Protein AF-A0A2G5D367-F1 (afdb_monomer_lite)

Secondary structure (DSSP, 8-state):
-BTTTB-S--S---GGGHHHHHHHHTSTTPPPPPTT--HHHHHHHHTSHHHHHHHT--HHHH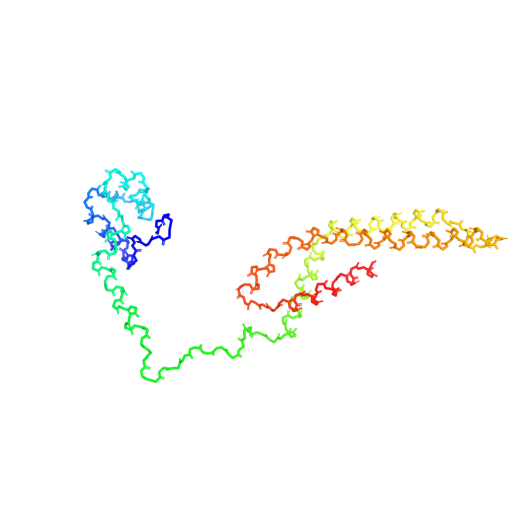HHHSHHHHHHHHHHHHHTSPPTTPPP---SSSSSS-HHHHHHHHHHHHHHHHHT-HHHHHHHHHHHHHHHHHHHHHTTTGGG---SHHHHHHHHHHHHHHHHHHHHHHHHHHHHHHHHHHHHHHHHHHTTSS-HHHHHHHHHHHHHHHHH-

pLDDT: mean 89.2, std 6.38, range [57.56, 96.56]

Structure (mmCIF, N/CA/C/O backbone):
data_AF-A0A2G5D367-F1
#
_entry.id   AF-A0A2G5D367-F1
#
loop_
_atom_site.group_PDB
_atom_site.id
_atom_site.type_symbol
_atom_site.label_atom_id
_atom_site.label_alt_id
_atom_site.label_comp_id
_atom_site.label_asym_id
_atom_site.label_entity_id
_atom_site.label_seq_id
_atom_site.pdbx_PDB_ins_code
_atom_site.Cartn_x
_atom_site.Cartn_y
_atom_site.Cartn_z
_atom_site.occupancy
_atom_site.B_iso_or_equiv
_atom_site.auth_seq_id
_atom_site.auth_comp_id
_atom_site.auth_asym_id
_atom_site.auth_atom_id
_atom_site.pdbx_PDB_model_num
ATOM 1 N N . MET A 1 1 ? -21.012 0.405 14.674 1.00 72.12 1 MET A N 1
ATOM 2 C CA . MET A 1 1 ? -20.656 1.843 14.600 1.00 72.12 1 MET A CA 1
ATOM 3 C C . MET A 1 1 ? -21.603 2.475 13.596 1.00 72.12 1 MET A C 1
ATOM 5 O O . MET A 1 1 ? -21.811 1.877 12.548 1.00 72.12 1 MET A O 1
ATOM 9 N N . LYS A 1 2 ? -22.239 3.598 13.932 1.00 83.38 2 LYS A N 1
ATOM 10 C CA . LYS A 1 2 ? -23.200 4.286 13.059 1.00 83.38 2 LYS A CA 1
ATOM 11 C C . LYS A 1 2 ? -22.463 5.107 11.994 1.00 83.38 2 LYS A C 1
ATOM 13 O O . LYS A 1 2 ? -21.298 5.477 12.183 1.00 83.38 2 LYS A O 1
ATOM 18 N N . ARG A 1 3 ? -23.143 5.425 10.882 1.00 78.06 3 ARG A N 1
ATOM 19 C CA . ARG A 1 3 ? -22.686 6.450 9.923 1.00 78.06 3 ARG A CA 1
ATOM 20 C C . ARG A 1 3 ? -22.297 7.731 10.676 1.00 78.06 3 ARG A C 1
ATOM 22 O O . ARG A 1 3 ? -22.988 8.135 11.603 1.00 78.06 3 ARG A O 1
ATOM 29 N N . GLY A 1 4 ? -21.171 8.334 10.301 1.00 84.50 4 GLY A N 1
ATOM 30 C CA . GLY A 1 4 ? -20.573 9.455 11.042 1.00 84.50 4 GLY A CA 1
ATOM 31 C C . GLY A 1 4 ? -19.574 9.039 12.128 1.00 84.50 4 GLY A C 1
ATOM 32 O O . GLY A 1 4 ? -19.054 9.888 12.840 1.00 84.50 4 GLY A O 1
ATOM 33 N N . GLY A 1 5 ? -19.281 7.742 12.253 1.00 91.12 5 GLY A N 1
ATOM 34 C CA . GLY A 1 5 ? -18.207 7.242 13.107 1.00 91.12 5 GLY A CA 1
ATOM 35 C C . GLY A 1 5 ? -18.553 7.150 14.595 1.00 91.12 5 GLY A C 1
ATOM 36 O O . GLY A 1 5 ? -17.667 7.040 15.437 1.00 91.12 5 GLY A O 1
ATOM 37 N N . GLN A 1 6 ? -19.841 7.180 14.934 1.00 92.94 6 GLN A N 1
ATOM 38 C CA . GLN A 1 6 ? -20.292 7.123 16.320 1.00 92.94 6 GLN A CA 1
ATOM 39 C C . GLN A 1 6 ? -20.431 5.676 16.811 1.00 92.94 6 GLN A C 1
ATOM 41 O O . GLN A 1 6 ? -20.966 4.802 16.119 1.00 92.94 6 GLN A O 1
ATOM 46 N N . ILE A 1 7 ? -19.953 5.413 18.025 1.00 94.44 7 ILE A N 1
ATOM 47 C CA . ILE A 1 7 ? -20.054 4.098 18.665 1.00 94.44 7 ILE A CA 1
ATOM 48 C C . ILE A 1 7 ? -21.473 3.920 19.212 1.00 94.44 7 ILE A C 1
ATOM 50 O O . ILE A 1 7 ? -21.995 4.799 19.889 1.00 94.44 7 ILE A O 1
ATOM 54 N N . ILE A 1 8 ? -22.074 2.771 18.907 1.00 94.75 8 ILE A N 1
ATOM 55 C CA . ILE A 1 8 ? -23.420 2.373 19.362 1.00 94.75 8 ILE A CA 1
ATOM 56 C C . ILE A 1 8 ? -23.380 1.185 20.328 1.00 94.75 8 ILE A C 1
ATOM 58 O O . ILE A 1 8 ? -24.351 0.899 21.012 1.00 94.75 8 ILE A O 1
ATOM 62 N N . TYR A 1 9 ? -22.254 0.473 20.356 1.00 95.12 9 TYR A N 1
ATOM 63 C CA . TYR A 1 9 ? -21.976 -0.623 21.266 1.00 95.12 9 TYR A CA 1
ATOM 64 C C . TYR A 1 9 ? -20.470 -0.883 21.257 1.00 95.12 9 TYR A C 1
ATOM 66 O O . TYR A 1 9 ? -19.852 -0.923 20.191 1.00 95.12 9 TYR A O 1
ATOM 74 N N . SER A 1 10 ? -19.889 -1.055 22.438 1.00 95.25 10 SER A N 1
ATOM 75 C CA . SER A 1 10 ? -18.515 -1.515 22.625 1.00 95.25 10 SER A CA 1
ATOM 76 C C . SER A 1 10 ? -18.484 -2.310 23.918 1.00 95.25 10 SER A C 1
ATOM 78 O O . SER A 1 10 ? -18.514 -1.744 25.006 1.00 95.25 10 SER A O 1
ATOM 80 N N . GLY A 1 11 ? -18.499 -3.628 23.808 1.00 93.81 11 GLY A N 1
ATOM 81 C CA . GLY A 1 11 ? -18.585 -4.522 24.950 1.00 93.81 11 GLY A CA 1
ATOM 82 C C . GLY A 1 11 ? -18.312 -5.965 24.540 1.00 93.81 11 GLY A C 1
ATOM 83 O O . GLY A 1 11 ? -18.137 -6.247 23.349 1.00 93.81 11 GLY A O 1
ATOM 84 N N . PRO A 1 12 ? -18.249 -6.885 25.512 1.00 94.50 12 PRO A N 1
ATOM 85 C CA . PRO A 1 12 ? -18.060 -8.297 25.228 1.00 94.50 12 PRO A CA 1
ATOM 86 C C . PRO A 1 12 ? -19.273 -8.854 24.484 1.00 94.50 12 PRO A C 1
ATOM 88 O O . PRO A 1 12 ? -20.405 -8.694 24.924 1.00 94.50 12 PRO A O 1
ATOM 91 N N . ILE A 1 13 ? -19.031 -9.581 23.395 1.00 93.81 13 ILE A N 1
ATOM 92 C CA . ILE A 1 13 ? -20.097 -10.211 22.601 1.00 93.81 13 ILE A CA 1
ATOM 93 C C . ILE A 1 13 ? -20.837 -11.282 23.430 1.00 93.81 13 ILE A C 1
ATOM 95 O O . ILE A 1 13 ? -22.056 -11.423 23.333 1.00 93.81 13 ILE A O 1
ATOM 99 N N . GLY A 1 14 ? -20.114 -11.988 24.306 1.00 93.31 14 GLY A N 1
ATOM 100 C CA . GLY A 1 14 ? -20.643 -13.087 25.115 1.00 93.31 14 GLY A CA 1
ATOM 101 C C . GLY A 1 14 ? -20.795 -14.390 24.322 1.00 93.31 14 GLY A C 1
ATOM 102 O O . GLY A 1 14 ? -20.713 -14.411 23.092 1.00 93.31 14 GLY A O 1
ATOM 103 N N . GLN A 1 15 ? -21.015 -15.500 25.030 1.00 93.25 15 GLN A N 1
ATOM 104 C CA . GLN A 1 15 ? -21.248 -16.795 24.389 1.00 93.25 15 GLN A CA 1
ATOM 105 C C . GLN A 1 15 ? -22.544 -16.733 23.569 1.00 93.25 15 GLN A C 1
ATOM 107 O O . GLN A 1 15 ? -23.555 -16.217 24.052 1.00 93.25 15 GLN A O 1
ATOM 112 N N . HIS A 1 16 ? -22.496 -17.200 22.318 1.00 90.50 16 HIS A N 1
ATOM 113 C CA . HIS A 1 16 ? -23.599 -17.096 21.350 1.00 90.50 16 HIS A CA 1
ATOM 114 C C . HIS A 1 16 ? -24.156 -15.667 21.176 1.00 90.50 16 HIS A C 1
ATOM 116 O O . HIS A 1 16 ? -25.341 -15.485 20.925 1.00 90.50 16 HIS A O 1
ATOM 122 N N . SER A 1 17 ? -23.313 -14.634 21.306 1.00 94.12 17 SER A N 1
ATOM 123 C CA . SER A 1 17 ? -23.715 -13.216 21.216 1.00 94.12 17 SER A CA 1
ATOM 124 C C . SER A 1 17 ? -24.724 -12.748 22.272 1.00 94.12 17 SER A C 1
ATOM 126 O O . SER A 1 17 ? -25.328 -11.688 22.119 1.00 94.12 17 SER A O 1
ATOM 128 N N . SER A 1 18 ? -24.896 -13.507 23.356 1.00 93.81 18 SER A N 1
ATOM 129 C CA . SER A 1 18 ? -25.895 -13.243 24.399 1.00 93.81 18 SER A CA 1
ATOM 130 C C . SER A 1 18 ? -25.816 -11.833 24.983 1.00 93.81 18 SER A C 1
ATOM 132 O O . SER A 1 18 ? -26.845 -11.185 25.125 1.00 93.81 18 SER A O 1
ATOM 134 N N . LYS A 1 19 ? -24.613 -11.320 25.264 1.00 94.81 19 LYS A N 1
ATOM 135 C CA . LYS A 1 19 ? -24.427 -9.990 25.869 1.00 94.81 19 LYS A CA 1
ATOM 136 C C . LYS A 1 19 ? -24.715 -8.847 24.906 1.00 94.81 19 LYS A C 1
ATOM 138 O O . LYS A 1 19 ? -25.234 -7.812 25.319 1.00 94.81 19 LYS A O 1
ATOM 143 N N . LEU A 1 20 ? -24.405 -9.036 23.626 1.00 95.06 20 LEU A N 1
ATOM 144 C CA . LEU A 1 20 ? -24.778 -8.088 22.581 1.00 95.06 20 LEU A CA 1
ATOM 145 C C . LEU A 1 20 ? -26.299 -8.072 22.380 1.00 95.06 20 LEU A C 1
ATOM 147 O O . LEU A 1 20 ? -26.896 -7.001 22.299 1.00 95.06 20 LEU A O 1
ATOM 151 N N . ILE A 1 21 ? -26.924 -9.251 22.336 1.00 95.56 21 ILE A N 1
ATOM 152 C CA . ILE A 1 21 ? -28.375 -9.392 22.173 1.00 95.56 21 ILE A CA 1
ATOM 153 C C . ILE A 1 21 ? -29.108 -8.768 23.365 1.00 95.56 21 ILE A C 1
ATOM 155 O O . ILE A 1 21 ? -29.999 -7.951 23.158 1.00 95.56 21 ILE A O 1
ATOM 159 N N . GLU A 1 22 ? -28.695 -9.094 24.592 1.00 95.06 22 GLU A N 1
ATOM 160 C CA . GLU A 1 22 ? -29.246 -8.554 25.842 1.00 95.06 22 GLU A CA 1
ATOM 161 C C . GLU A 1 22 ? -29.188 -7.019 25.865 1.00 95.06 22 GLU A C 1
ATOM 163 O O . GLU A 1 22 ? -30.179 -6.369 26.188 1.00 95.06 22 GLU A O 1
ATOM 168 N N . TYR A 1 23 ? -28.060 -6.432 25.448 1.00 95.38 23 TYR A N 1
ATOM 169 C CA . TYR A 1 23 ? -27.898 -4.979 25.393 1.00 95.38 23 TYR A CA 1
ATOM 170 C C . TYR A 1 23 ? -28.921 -4.307 24.472 1.00 95.38 23 TYR A C 1
ATOM 172 O O . TYR A 1 23 ? -29.599 -3.368 24.884 1.00 95.38 23 TYR A O 1
ATOM 180 N N . PHE A 1 24 ? -29.038 -4.779 23.228 1.00 95.06 24 PHE A N 1
ATOM 181 C CA . PHE A 1 24 ? -29.932 -4.157 22.254 1.00 95.06 24 PHE A CA 1
ATOM 182 C C . PHE A 1 24 ? -31.405 -4.469 22.527 1.00 95.06 24 PHE A C 1
ATOM 184 O O . PHE A 1 24 ? -32.241 -3.591 22.349 1.00 95.06 24 PHE A O 1
ATOM 191 N N . GLN A 1 25 ? -31.734 -5.671 23.010 1.00 94.81 25 GLN A N 1
ATOM 192 C CA . GLN A 1 25 ? -33.101 -6.009 23.428 1.00 94.81 25 GLN A CA 1
ATOM 193 C C . GLN A 1 25 ? -33.552 -5.248 24.680 1.00 94.81 25 GLN A C 1
ATOM 195 O O . GLN A 1 25 ? -34.751 -5.127 24.909 1.00 94.81 25 GLN A O 1
ATOM 200 N N . GLY A 1 26 ? -32.616 -4.727 25.479 1.00 91.88 26 GLY A N 1
ATOM 201 C CA . GLY A 1 26 ? -32.921 -3.827 26.591 1.00 91.88 26 GLY A CA 1
ATOM 202 C C . GLY A 1 26 ? -33.406 -2.440 26.151 1.00 91.88 26 GLY A C 1
ATOM 203 O O . GLY A 1 26 ? -33.925 -1.691 26.976 1.00 91.88 26 GLY A O 1
ATOM 204 N N . ILE A 1 27 ? -33.258 -2.088 24.870 1.00 93.12 27 ILE A N 1
ATOM 205 C CA . ILE A 1 27 ? -33.721 -0.815 24.314 1.00 93.12 27 ILE A CA 1
ATOM 206 C C . ILE A 1 27 ? -35.183 -0.962 23.896 1.00 93.12 27 ILE A C 1
ATOM 208 O O . ILE A 1 27 ? -35.544 -1.863 23.136 1.00 93.12 27 ILE A O 1
ATOM 212 N N . SER A 1 28 ? -36.0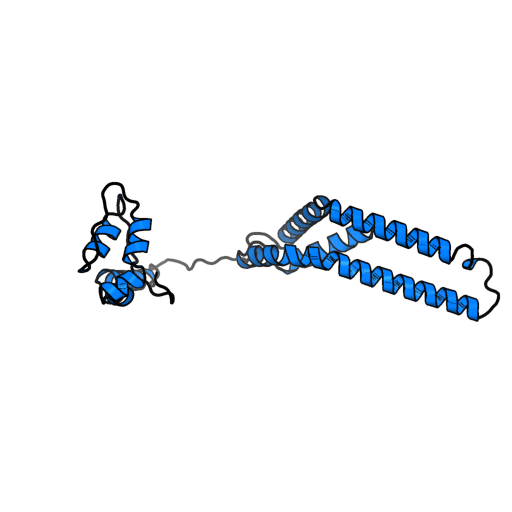28 -0.053 24.381 1.00 90.81 28 SER A N 1
ATOM 213 C CA . SER A 1 28 ? -37.461 -0.079 24.085 1.00 90.81 28 SER A CA 1
ATOM 214 C C . SER A 1 28 ? -37.724 -0.048 22.575 1.00 90.81 28 SER A C 1
ATOM 216 O O . SER A 1 28 ? -37.161 0.770 21.851 1.00 90.81 28 SER A O 1
ATOM 218 N N . GLY A 1 29 ? -38.585 -0.956 22.112 1.00 88.56 29 GLY A N 1
ATOM 219 C CA . GLY A 1 29 ? -39.004 -1.063 20.714 1.00 88.56 29 GLY A CA 1
ATOM 220 C C . GLY A 1 29 ? -38.078 -1.878 19.802 1.00 88.56 29 GLY A C 1
ATOM 221 O O . GLY A 1 29 ? -38.475 -2.197 18.683 1.00 88.56 29 GLY A O 1
ATOM 222 N N . VAL A 1 30 ? -36.897 -2.303 20.264 1.00 93.31 30 VAL A N 1
ATOM 223 C CA . VAL A 1 30 ? -36.042 -3.206 19.479 1.00 93.31 30 VAL A CA 1
ATOM 224 C C . VAL A 1 30 ? -36.677 -4.606 19.403 1.00 93.31 30 VAL A C 1
ATOM 226 O O . VAL A 1 30 ? -36.983 -5.203 20.441 1.00 93.31 30 VAL A O 1
ATOM 229 N N . PRO A 1 31 ? -36.868 -5.180 18.199 1.00 91.88 31 PRO A N 1
ATOM 230 C CA . PRO A 1 31 ? -37.462 -6.503 18.055 1.00 91.88 31 PRO A CA 1
ATOM 231 C C . PRO A 1 31 ? -36.515 -7.588 18.567 1.00 91.88 31 PRO A C 1
ATOM 233 O O . PRO A 1 31 ? -35.311 -7.555 18.306 1.00 91.88 31 PRO A O 1
ATOM 236 N N . LYS A 1 32 ? -37.064 -8.605 19.240 1.00 94.00 32 LYS A N 1
ATOM 237 C CA . LYS A 1 32 ? -36.277 -9.769 19.660 1.00 94.00 32 LYS A CA 1
ATOM 238 C C . LYS A 1 32 ? -35.694 -10.499 18.450 1.00 94.00 32 LYS A C 1
ATOM 240 O O . LYS A 1 32 ? -36.306 -10.562 17.383 1.00 94.00 32 LYS A O 1
ATOM 245 N N . ILE A 1 33 ? -34.505 -11.061 18.639 1.00 94.81 33 ILE A N 1
ATOM 246 C CA . ILE A 1 33 ? -33.868 -11.897 17.625 1.00 94.81 33 ILE A CA 1
ATOM 247 C C . ILE A 1 33 ? -34.674 -13.188 17.469 1.00 94.81 33 ILE A C 1
ATOM 249 O O . ILE A 1 33 ? -35.190 -13.721 18.452 1.00 94.81 33 ILE A O 1
ATOM 253 N N . ARG A 1 34 ? -34.810 -13.664 16.232 1.00 93.56 34 ARG A N 1
ATOM 254 C CA . ARG A 1 34 ? -35.485 -14.931 15.933 1.00 93.56 34 ARG A CA 1
ATOM 255 C C . ARG A 1 34 ? -34.559 -16.105 16.238 1.00 93.56 34 ARG A C 1
ATOM 257 O O . ARG A 1 34 ? -33.339 -15.982 16.109 1.00 93.56 34 ARG A O 1
ATOM 264 N N . ASP A 1 35 ? -35.146 -17.245 16.579 1.00 91.56 35 ASP A N 1
ATOM 265 C CA . ASP A 1 35 ? -34.385 -18.477 16.766 1.00 91.56 35 ASP A CA 1
ATOM 266 C C . ASP A 1 35 ? -33.632 -18.844 15.484 1.00 91.56 35 ASP A C 1
ATOM 268 O O . ASP A 1 35 ? -34.139 -18.682 14.371 1.00 91.56 35 ASP A O 1
ATOM 272 N N . ASN A 1 36 ? -32.398 -19.323 15.651 1.00 91.25 36 ASN A N 1
ATOM 273 C CA . ASN A 1 36 ? -31.492 -19.686 14.558 1.00 91.25 36 ASN A CA 1
ATOM 274 C C . ASN A 1 36 ? -31.165 -18.537 13.574 1.00 91.25 36 ASN A C 1
ATOM 276 O O . ASN A 1 36 ? -30.775 -18.782 12.432 1.00 91.25 36 ASN A O 1
ATOM 280 N N . TYR A 1 37 ? -31.315 -17.277 13.998 1.00 94.62 37 TYR A N 1
ATOM 281 C CA . TYR A 1 37 ? -30.940 -16.115 13.194 1.00 94.62 37 TYR A CA 1
ATOM 282 C C . TYR A 1 37 ? -29.530 -15.621 13.528 1.00 94.62 37 TYR A C 1
ATOM 284 O O . TYR A 1 37 ? -29.104 -15.657 14.681 1.00 94.62 37 TYR A O 1
ATOM 292 N N . ASN A 1 38 ? -28.801 -15.125 12.523 1.00 95.06 38 ASN A N 1
ATOM 293 C CA . ASN A 1 38 ? -27.442 -14.619 12.710 1.00 95.06 38 ASN A CA 1
ATOM 294 C C . ASN A 1 38 ? -27.455 -13.305 13.527 1.00 95.06 38 ASN A C 1
ATOM 296 O O . ASN A 1 38 ? -27.967 -12.295 13.030 1.00 95.06 38 ASN A O 1
ATOM 300 N N . PRO A 1 39 ? -26.849 -13.261 14.733 1.00 94.75 39 PRO A N 1
ATOM 301 C CA . PRO A 1 39 ? -26.844 -12.064 15.577 1.00 94.75 39 PRO A CA 1
ATOM 302 C C . PRO A 1 39 ? -26.160 -10.851 14.947 1.00 94.75 39 PRO A C 1
ATOM 304 O O . PRO A 1 39 ? -26.564 -9.720 15.211 1.00 94.75 39 PRO A O 1
ATOM 307 N N . ALA A 1 40 ? -25.150 -11.062 14.098 1.00 93.38 40 ALA A N 1
ATOM 308 C CA . ALA A 1 40 ? -24.475 -9.969 13.406 1.00 93.38 40 ALA A CA 1
ATOM 309 C C . ALA A 1 40 ? -25.405 -9.305 12.380 1.00 93.38 40 ALA A C 1
ATOM 311 O O . ALA A 1 40 ? -25.467 -8.080 12.312 1.00 93.38 40 ALA A O 1
ATOM 312 N N . THR A 1 41 ? -26.164 -10.109 11.630 1.00 94.88 41 THR A N 1
ATOM 313 C CA . THR A 1 41 ? -27.159 -9.610 10.674 1.00 94.88 41 THR A CA 1
ATOM 314 C C . THR A 1 41 ? -28.282 -8.876 11.398 1.00 94.88 41 THR A C 1
ATOM 316 O O . THR A 1 41 ? -28.576 -7.734 11.060 1.00 94.88 41 THR A O 1
ATOM 319 N N . TRP A 1 42 ? -28.838 -9.482 12.452 1.00 95.31 42 TRP A N 1
ATOM 320 C CA . TRP A 1 42 ? -29.888 -8.854 13.258 1.00 95.31 42 TRP A CA 1
ATOM 321 C C . TRP A 1 42 ? -29.437 -7.513 13.842 1.00 95.31 42 TRP A C 1
ATOM 323 O O . TRP A 1 42 ? -30.166 -6.534 13.735 1.00 95.31 42 TRP A O 1
ATOM 333 N N . MET A 1 43 ? -28.213 -7.429 14.380 1.00 94.62 43 MET A N 1
ATOM 334 C CA . MET A 1 43 ? -27.670 -6.176 14.916 1.00 94.62 43 MET A CA 1
ATOM 335 C C . MET A 1 43 ? -27.592 -5.070 13.855 1.00 94.62 43 MET A C 1
ATOM 337 O O . MET A 1 43 ? -27.917 -3.921 14.147 1.00 94.62 43 MET A O 1
ATOM 341 N N . LEU A 1 44 ? -27.200 -5.394 12.619 1.00 93.12 44 LEU A N 1
ATOM 342 C CA . LEU A 1 44 ? -27.153 -4.416 11.527 1.00 93.12 44 LEU A CA 1
ATOM 343 C C . LEU A 1 44 ? -28.549 -3.954 11.091 1.00 93.12 44 LEU A C 1
ATOM 345 O O . LEU A 1 44 ? -28.717 -2.786 10.751 1.00 93.12 44 LEU A O 1
ATOM 349 N N . GLU A 1 45 ? -29.545 -4.839 11.129 1.00 93.56 45 GLU A N 1
ATOM 350 C CA . GLU A 1 45 ? -30.932 -4.514 10.781 1.00 93.56 45 GLU A CA 1
ATOM 351 C C . GLU A 1 45 ? -31.572 -3.584 11.812 1.00 93.56 45 GLU A C 1
ATOM 353 O O . GLU A 1 45 ? -32.120 -2.546 11.447 1.00 93.56 45 GLU A O 1
ATOM 358 N N . ILE 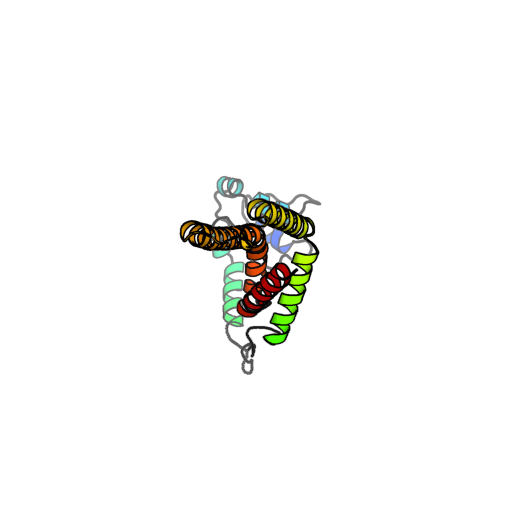A 1 46 ? -31.453 -3.904 13.104 1.00 93.38 46 ILE A N 1
ATOM 359 C CA . ILE A 1 46 ? -32.069 -3.097 14.169 1.00 93.38 46 ILE A CA 1
ATOM 360 C C . ILE A 1 46 ? -31.374 -1.745 14.374 1.00 93.38 46 ILE A C 1
ATOM 362 O O . ILE A 1 46 ? -31.970 -0.830 14.934 1.00 93.38 46 ILE A O 1
ATOM 366 N N . THR A 1 47 ? -30.115 -1.614 13.941 1.00 93.25 47 THR A N 1
ATOM 367 C CA . THR A 1 47 ? -29.341 -0.363 14.027 1.00 93.25 47 THR A CA 1
ATOM 368 C C . THR A 1 47 ? -29.324 0.417 12.711 1.00 93.25 47 THR A C 1
ATOM 370 O O . THR A 1 47 ? -28.583 1.395 12.574 1.00 93.25 47 THR A O 1
ATOM 373 N N . ALA A 1 48 ? -30.134 0.006 11.731 1.00 92.38 48 ALA A N 1
ATOM 374 C CA . ALA A 1 48 ? -30.288 0.731 10.481 1.00 92.38 48 ALA A CA 1
ATOM 375 C C . ALA A 1 48 ? -30.933 2.113 10.724 1.00 92.38 48 ALA A C 1
ATOM 377 O O . ALA A 1 48 ? -31.823 2.226 11.570 1.00 92.38 48 ALA A O 1
ATOM 378 N N . PRO A 1 49 ? -30.565 3.155 9.948 1.00 91.06 49 PRO A N 1
ATOM 379 C CA . PRO A 1 49 ? -31.125 4.500 10.119 1.00 91.06 49 PRO A CA 1
ATOM 380 C C . PRO A 1 49 ? -32.658 4.541 10.083 1.00 91.06 49 PRO A C 1
ATOM 382 O O . PRO A 1 49 ? -33.270 5.240 10.875 1.00 91.06 49 PRO A O 1
ATOM 385 N N . SER A 1 50 ? -33.283 3.730 9.224 1.00 91.62 50 SER A N 1
ATOM 386 C CA . SER A 1 50 ? -34.743 3.640 9.128 1.00 91.62 50 SER A CA 1
ATOM 387 C C . SER A 1 50 ? -35.401 3.118 10.405 1.00 91.62 50 SER A C 1
ATOM 389 O O . SER A 1 50 ? -36.494 3.553 10.746 1.00 91.62 50 SER A O 1
ATOM 391 N N . VAL A 1 51 ? -34.756 2.178 11.100 1.00 91.38 51 VAL A N 1
ATOM 392 C CA . VAL A 1 51 ? -35.262 1.632 12.367 1.00 91.38 51 VAL A CA 1
ATOM 393 C C . VAL A 1 51 ? -35.038 2.635 13.490 1.00 91.38 51 VAL A C 1
ATOM 395 O O . VAL A 1 51 ? -35.907 2.829 14.329 1.00 91.38 51 VAL A O 1
ATOM 398 N N . GLU A 1 52 ? -33.901 3.322 13.478 1.00 91.50 52 GLU A N 1
ATOM 399 C CA . GLU A 1 52 ? -33.587 4.378 14.435 1.00 91.50 52 GLU A CA 1
ATOM 400 C C . GLU A 1 52 ? -34.613 5.530 14.379 1.00 91.50 52 GLU A C 1
ATOM 402 O O . GLU A 1 52 ? -35.112 5.954 15.423 1.00 91.50 52 GLU A O 1
ATOM 407 N N . ASP A 1 53 ? -35.009 5.943 13.169 1.00 91.19 53 ASP A N 1
ATOM 408 C CA . ASP A 1 53 ? -36.063 6.940 12.940 1.00 91.19 53 ASP A CA 1
ATOM 409 C C . ASP A 1 53 ? -37.449 6.432 13.376 1.00 91.19 53 ASP A C 1
ATOM 411 O O . ASP A 1 53 ? -38.201 7.164 14.013 1.00 91.19 53 ASP A O 1
ATOM 415 N N . GLN A 1 54 ? -37.786 5.169 13.082 1.00 92.31 54 GLN A N 1
ATOM 416 C CA . GLN A 1 54 ? -39.056 4.554 13.501 1.00 92.31 54 GLN A CA 1
ATOM 417 C C . GLN A 1 54 ? -39.184 4.432 15.022 1.00 92.31 54 GLN A C 1
ATOM 419 O O . GLN A 1 54 ? -40.273 4.596 15.568 1.00 92.31 54 GLN A O 1
ATOM 424 N N . LEU A 1 55 ? -38.080 4.122 15.701 1.00 91.12 55 LEU A N 1
ATOM 425 C CA . LEU A 1 55 ? -38.034 3.981 17.153 1.00 91.12 55 LEU A CA 1
ATOM 426 C C . LEU A 1 55 ? -37.871 5.326 17.870 1.00 91.12 55 LEU A C 1
ATOM 428 O O . LEU A 1 55 ? -37.999 5.366 19.092 1.00 91.12 55 LEU A O 1
ATOM 432 N N . CYS A 1 56 ? -37.590 6.416 17.145 1.00 91.44 56 CYS A N 1
ATOM 433 C CA . CYS A 1 56 ? -37.241 7.723 17.711 1.00 91.44 56 CYS A CA 1
ATOM 434 C C . CYS A 1 56 ? -36.108 7.640 18.757 1.00 91.44 56 CYS A C 1
ATOM 436 O O . CYS A 1 56 ? -36.070 8.407 19.720 1.00 91.44 56 CYS A O 1
ATOM 438 N N . VAL A 1 57 ? -35.180 6.695 18.585 1.00 90.69 57 VAL A N 1
ATOM 439 C CA . VAL A 1 57 ? -34.038 6.470 19.486 1.00 90.69 57 VAL A CA 1
ATOM 440 C C . VAL A 1 57 ? -32.776 6.957 18.795 1.00 90.69 57 VAL A C 1
ATOM 442 O O . VAL A 1 57 ? -32.666 6.863 17.588 1.00 90.69 57 VAL A O 1
ATOM 445 N N . ASN A 1 58 ? -31.783 7.449 19.538 1.00 92.31 58 ASN A N 1
ATOM 446 C CA . ASN A 1 58 ? -30.433 7.619 19.003 1.00 92.31 58 ASN A CA 1
ATOM 447 C C . ASN A 1 58 ? -29.501 6.607 19.670 1.00 92.31 58 ASN A C 1
ATOM 449 O O . ASN A 1 58 ? -29.111 6.792 20.825 1.00 92.31 58 ASN A O 1
ATOM 453 N N . PHE A 1 59 ? -29.117 5.548 18.954 1.00 93.50 59 PHE A N 1
ATOM 454 C CA . PHE A 1 59 ? -28.327 4.456 19.539 1.00 93.50 59 PHE A CA 1
ATOM 455 C C . PHE A 1 59 ? -26.949 4.921 20.028 1.00 93.50 59 PHE A C 1
ATOM 457 O O . PHE A 1 59 ? -26.425 4.403 21.013 1.00 93.50 59 PHE A O 1
ATOM 464 N N . ALA A 1 60 ? -26.359 5.927 19.379 1.00 94.25 60 ALA A N 1
ATOM 465 C CA . ALA A 1 60 ? -25.077 6.485 19.802 1.00 94.25 60 ALA A CA 1
ATOM 466 C C . ALA A 1 60 ? -25.196 7.344 21.068 1.00 94.25 60 ALA A C 1
ATOM 468 O O . ALA A 1 60 ? -24.252 7.421 21.856 1.00 94.25 60 ALA A O 1
ATOM 469 N N . GLN A 1 61 ? -26.326 8.028 21.262 1.00 94.19 61 GLN A N 1
ATOM 470 C CA . GLN A 1 61 ? -26.623 8.724 22.515 1.00 94.19 61 GLN A CA 1
ATOM 471 C C . GLN A 1 61 ? -26.913 7.709 23.624 1.00 94.19 61 GLN A C 1
ATOM 473 O O . GLN A 1 61 ? -26.273 7.764 24.667 1.00 94.19 61 GLN A O 1
ATOM 478 N N . HIS A 1 62 ? -27.748 6.706 23.342 1.00 94.38 62 HIS A N 1
ATOM 479 C CA . HIS A 1 62 ? -28.051 5.624 24.276 1.00 94.38 62 HIS A CA 1
ATOM 480 C C . HIS A 1 62 ? -26.781 4.911 24.767 1.00 94.38 62 HIS A C 1
ATOM 482 O O . HIS A 1 62 ? -26.614 4.678 25.961 1.00 94.38 62 HIS A O 1
ATOM 488 N N . TYR A 1 63 ? -25.833 4.618 23.871 1.00 95.38 63 TYR A N 1
ATOM 489 C CA . TYR A 1 63 ? -24.536 4.074 24.271 1.00 95.38 63 TYR A CA 1
ATOM 490 C C . TYR A 1 63 ? -23.751 5.038 25.163 1.00 95.38 63 TYR A C 1
ATOM 492 O O . TYR A 1 63 ? -23.250 4.610 26.200 1.00 95.38 63 TYR A O 1
ATOM 500 N N . ARG A 1 64 ? -23.672 6.328 24.814 1.00 95.12 64 ARG A N 1
ATOM 501 C CA . ARG A 1 64 ? -22.960 7.336 25.619 1.00 95.12 64 ARG A CA 1
ATOM 502 C C . ARG A 1 64 ? -23.531 7.506 27.027 1.00 95.12 64 ARG A C 1
ATOM 504 O O . ARG A 1 64 ? -22.749 7.758 27.939 1.00 95.12 64 ARG A O 1
ATOM 511 N N . ASP A 1 65 ? -24.835 7.329 27.190 1.00 95.25 65 ASP A N 1
ATOM 512 C CA . ASP A 1 65 ? -25.516 7.444 28.484 1.00 95.25 65 ASP A CA 1
ATOM 513 C C . ASP A 1 65 ? -25.551 6.109 29.250 1.00 95.25 65 ASP A C 1
ATOM 515 O O . ASP A 1 65 ? -25.931 6.058 30.417 1.00 95.25 65 ASP A O 1
ATOM 519 N N . SER A 1 66 ? -25.131 5.011 28.614 1.00 95.25 66 SER A N 1
ATOM 520 C CA . SER A 1 66 ? -25.145 3.685 29.228 1.00 95.25 66 SER A CA 1
ATOM 521 C C . SER A 1 66 ? -24.000 3.472 30.222 1.00 95.25 66 SER A C 1
ATOM 523 O O . SER A 1 66 ? -22.867 3.922 30.023 1.00 95.25 66 SER A O 1
ATOM 525 N N . LEU A 1 67 ? -24.265 2.642 31.236 1.00 95.00 67 LEU A N 1
ATOM 526 C CA . LEU A 1 67 ? -23.257 2.167 32.190 1.00 95.00 67 LEU A CA 1
ATOM 527 C C . LEU A 1 67 ? -22.068 1.481 31.488 1.00 95.00 67 LEU A C 1
ATOM 529 O O . LEU A 1 67 ? -20.935 1.550 31.960 1.00 95.00 67 LEU A O 1
ATOM 533 N N . LEU A 1 68 ? -22.305 0.845 30.334 1.00 94.94 68 LEU A N 1
ATOM 534 C CA . LEU A 1 68 ? -21.262 0.209 29.529 1.00 94.94 68 LEU A CA 1
ATOM 535 C C . LEU A 1 68 ? -20.202 1.222 29.069 1.00 94.94 68 LEU A C 1
ATOM 537 O O . LEU A 1 68 ? -19.006 0.954 29.174 1.00 94.94 68 LEU A O 1
ATOM 541 N N . HIS A 1 69 ? -20.621 2.402 28.607 1.00 96.19 69 HIS A N 1
ATOM 542 C CA . HIS A 1 69 ? -19.695 3.462 28.202 1.00 96.19 69 HIS A CA 1
ATOM 543 C C . HIS A 1 69 ? -18.951 4.069 29.390 1.00 96.19 69 HIS A C 1
ATOM 545 O O . HIS A 1 69 ? -17.751 4.331 29.290 1.00 96.19 69 HIS A O 1
ATOM 551 N N . GLU A 1 70 ? -19.627 4.251 30.526 1.00 96.56 70 GLU A N 1
ATOM 552 C CA . GLU A 1 70 ? -18.984 4.718 31.758 1.00 96.56 70 GLU A CA 1
ATOM 553 C C . GLU A 1 70 ? -17.900 3.736 32.233 1.00 96.56 70 GLU A C 1
ATOM 555 O O . GLU A 1 70 ? -16.768 4.140 32.513 1.00 96.56 70 GLU A O 1
ATOM 560 N N . ASN A 1 71 ? -18.211 2.438 32.252 1.00 96.06 71 ASN A N 1
ATOM 561 C CA . ASN A 1 71 ? -17.268 1.384 32.618 1.00 96.06 71 ASN A CA 1
ATOM 562 C C . ASN A 1 71 ? -16.088 1.316 31.645 1.00 96.06 71 ASN A C 1
ATOM 564 O O . ASN A 1 71 ? -14.944 1.237 32.087 1.00 96.06 71 ASN A O 1
ATOM 568 N N . ASN A 1 72 ? -16.334 1.434 30.337 1.00 95.88 72 ASN A N 1
ATOM 569 C CA . ASN A 1 72 ? -15.267 1.494 29.337 1.00 95.88 72 ASN A CA 1
ATOM 570 C C . ASN A 1 72 ? -14.356 2.708 29.550 1.00 95.88 72 ASN A C 1
ATOM 572 O O . ASN A 1 72 ? -13.137 2.574 29.485 1.00 95.88 72 ASN A O 1
ATOM 576 N N . LYS A 1 73 ? -14.912 3.887 29.862 1.00 95.94 73 LYS A N 1
ATOM 577 C CA . LYS A 1 73 ? -14.113 5.076 30.201 1.00 95.94 73 LYS A CA 1
ATOM 578 C C . LYS A 1 73 ? -13.267 4.865 31.456 1.00 95.94 73 LYS A C 1
ATOM 580 O O . LYS A 1 73 ? -12.097 5.249 31.462 1.00 95.94 73 LYS A O 1
ATOM 585 N N . LYS A 1 74 ? -13.832 4.257 32.506 1.00 96.00 74 LYS A N 1
ATOM 586 C CA . LYS A 1 74 ? -13.094 3.914 33.734 1.00 96.00 74 LYS A CA 1
ATOM 587 C C . LYS A 1 74 ? -11.962 2.931 33.438 1.00 96.00 74 LYS A C 1
ATOM 589 O O . LYS A 1 74 ? -10.839 3.175 33.870 1.00 96.00 74 LYS A O 1
ATOM 594 N N . LEU A 1 75 ? -12.231 1.890 32.651 1.00 94.50 75 LEU A N 1
ATOM 595 C CA . LEU A 1 75 ? -11.243 0.891 32.250 1.00 94.50 75 LEU A CA 1
ATOM 596 C C . LEU A 1 75 ? -10.113 1.514 31.423 1.00 94.50 75 LEU A C 1
ATOM 598 O O . LEU A 1 75 ? -8.947 1.290 31.721 1.00 94.50 75 LEU A O 1
ATOM 602 N N . VAL A 1 76 ? -10.436 2.354 30.436 1.00 94.81 76 VAL A N 1
ATOM 603 C CA . VAL A 1 76 ? -9.425 3.083 29.652 1.00 94.81 76 VAL A CA 1
ATOM 604 C C . VAL A 1 76 ? -8.573 3.971 30.557 1.00 94.81 76 VAL A C 1
ATOM 606 O O . VAL A 1 76 ? -7.354 3.966 30.428 1.00 94.81 76 VAL A O 1
ATOM 609 N N . LYS A 1 77 ? -9.178 4.687 31.515 1.00 94.88 77 LYS A N 1
ATOM 610 C CA . LYS A 1 77 ? -8.431 5.511 32.478 1.00 94.88 77 LYS A CA 1
ATOM 611 C C . LYS A 1 77 ? -7.499 4.666 33.353 1.00 94.88 77 LYS A C 1
ATOM 613 O O . LYS A 1 77 ? -6.363 5.067 33.576 1.00 94.88 77 LYS A O 1
ATOM 618 N N . GLN A 1 78 ? -7.951 3.501 33.813 1.00 93.00 78 GLN A N 1
ATOM 619 C CA . GLN A 1 78 ? -7.122 2.570 34.584 1.00 93.00 78 GLN A CA 1
ATOM 620 C C . GLN A 1 78 ? -5.951 2.033 33.754 1.00 93.00 78 GLN A C 1
ATOM 622 O O . GLN A 1 78 ? -4.815 2.090 34.208 1.00 93.00 78 GLN A O 1
ATOM 627 N N . LEU A 1 79 ? -6.212 1.576 32.526 1.00 90.88 79 LEU A N 1
ATOM 628 C CA . LEU A 1 79 ? -5.194 1.015 31.630 1.00 90.88 79 LEU A CA 1
ATOM 629 C C . LEU A 1 79 ? -4.246 2.071 31.046 1.00 90.88 79 LEU A C 1
ATOM 631 O O . LEU A 1 79 ? -3.154 1.731 30.606 1.00 90.88 79 LEU A O 1
ATOM 635 N N . SER A 1 80 ? -4.647 3.345 31.036 1.00 89.44 80 SER A N 1
ATOM 636 C CA . SER A 1 80 ? -3.778 4.450 30.619 1.00 89.44 80 SER A CA 1
ATOM 637 C C . SER A 1 80 ? -2.669 4.762 31.626 1.00 89.44 80 SER A C 1
ATOM 639 O O . SER A 1 80 ? -1.715 5.453 31.276 1.00 89.44 80 SER A O 1
ATOM 641 N N . ILE A 1 81 ? -2.785 4.267 32.864 1.00 88.75 81 ILE A N 1
ATOM 642 C CA . ILE A 1 81 ? -1.755 4.408 33.890 1.00 88.75 81 ILE A CA 1
ATOM 643 C C . ILE A 1 81 ? -0.848 3.171 33.806 1.00 88.75 81 ILE A C 1
ATOM 645 O O . ILE A 1 81 ? -1.312 2.065 34.096 1.00 88.75 81 ILE A O 1
ATOM 649 N N . PRO A 1 82 ? 0.427 3.323 33.409 1.00 85.31 82 PRO A N 1
ATOM 650 C CA . PRO A 1 82 ? 1.356 2.203 33.331 1.00 85.31 82 PRO A CA 1
ATOM 651 C C . PRO A 1 82 ? 1.593 1.592 34.718 1.00 85.31 82 PRO A C 1
ATOM 653 O O . PRO A 1 82 ? 1.611 2.295 35.732 1.00 85.31 82 PRO A O 1
ATOM 656 N N . ALA A 1 83 ? 1.789 0.274 34.771 1.00 86.75 83 ALA A N 1
ATOM 657 C CA . ALA A 1 83 ? 2.105 -0.404 36.021 1.00 86.75 83 ALA A CA 1
ATOM 658 C C . ALA A 1 83 ? 3.450 0.112 36.576 1.00 86.75 83 ALA A C 1
ATOM 660 O O . ALA A 1 83 ? 4.381 0.351 35.800 1.00 86.75 83 ALA A O 1
ATOM 661 N N . PRO A 1 84 ? 3.608 0.258 37.904 1.00 82.19 84 PRO A N 1
ATOM 662 C CA . PRO A 1 84 ? 4.896 0.629 38.472 1.00 82.19 84 PRO A CA 1
ATOM 663 C C . PRO A 1 84 ? 5.907 -0.459 38.099 1.00 82.19 84 PRO A C 1
ATOM 665 O O . PRO A 1 84 ? 5.705 -1.610 38.474 1.00 82.19 84 PRO A O 1
ATOM 668 N N . SER A 1 85 ? 6.954 -0.093 37.346 1.00 84.62 85 SER A N 1
ATOM 669 C CA . SER A 1 85 ? 7.974 -0.945 36.685 1.00 84.62 85 SER A CA 1
ATOM 670 C C . SER A 1 85 ? 7.731 -1.375 35.228 1.00 84.62 85 SER A C 1
ATOM 672 O O . SER A 1 85 ? 8.643 -1.944 34.623 1.00 84.62 85 SER A O 1
ATOM 674 N N . SER A 1 86 ? 6.588 -1.060 34.608 1.00 86.19 86 SER A N 1
ATOM 675 C CA . SER A 1 86 ? 6.437 -1.284 33.164 1.00 86.19 86 SER A CA 1
ATOM 676 C C . SER A 1 86 ? 7.260 -0.272 32.367 1.00 86.19 86 SER A C 1
ATOM 678 O O . SER A 1 86 ? 7.304 0.908 32.713 1.00 86.19 86 SER A O 1
ATOM 680 N N . ARG A 1 87 ? 7.896 -0.730 31.287 1.00 81.25 87 ARG A N 1
ATOM 681 C CA . ARG A 1 87 ? 8.565 0.129 30.306 1.00 81.25 87 ARG A CA 1
ATOM 682 C C . ARG A 1 87 ? 7.675 0.272 29.085 1.00 81.25 87 ARG A C 1
ATOM 684 O O . ARG A 1 87 ? 7.030 -0.699 28.687 1.00 81.25 87 ARG A O 1
ATOM 691 N N . ASP A 1 88 ? 7.692 1.451 28.482 1.00 83.38 88 ASP A N 1
ATOM 692 C CA . ASP A 1 88 ? 7.006 1.671 27.217 1.00 83.38 88 ASP A CA 1
ATOM 693 C C . ASP A 1 88 ? 7.541 0.716 26.147 1.00 83.38 88 ASP A C 1
ATOM 695 O O . ASP A 1 88 ? 8.734 0.391 26.100 1.00 83.38 88 ASP A O 1
ATOM 699 N N . LEU A 1 89 ? 6.641 0.257 25.278 1.00 85.25 89 LEU A N 1
ATOM 700 C CA . LEU A 1 89 ? 6.999 -0.589 24.150 1.00 85.25 89 LEU A CA 1
ATOM 701 C C . LEU A 1 89 ? 7.872 0.222 23.182 1.00 85.25 89 LEU A C 1
ATOM 703 O O . LEU A 1 89 ? 7.374 1.053 22.426 1.00 85.25 89 LEU A O 1
ATOM 707 N N . HIS A 1 90 ? 9.181 -0.018 23.216 1.00 84.94 90 HIS A N 1
ATOM 708 C CA . HIS A 1 90 ? 10.149 0.677 22.378 1.00 84.94 90 HIS A CA 1
ATOM 709 C C . HIS A 1 90 ? 10.662 -0.242 21.269 1.00 84.94 90 HIS A C 1
ATOM 711 O O . HIS A 1 90 ? 11.350 -1.232 21.526 1.00 84.94 90 HIS A O 1
ATOM 717 N N . PHE A 1 91 ? 10.378 0.124 20.022 1.00 86.06 91 PHE A N 1
ATOM 718 C CA . PHE A 1 91 ? 10.963 -0.528 18.857 1.00 86.06 91 PHE A CA 1
ATOM 719 C C . PHE A 1 91 ? 12.251 0.209 18.465 1.00 86.06 91 PHE A C 1
ATOM 721 O O . PHE A 1 91 ? 12.184 1.391 18.128 1.00 86.06 91 PHE A O 1
ATOM 728 N N . PRO A 1 92 ? 13.427 -0.448 18.493 1.00 86.19 92 PRO A N 1
ATOM 729 C CA . PRO A 1 92 ? 14.704 0.210 18.204 1.00 86.19 92 PRO A CA 1
ATOM 730 C C . PRO A 1 92 ? 14.819 0.673 16.748 1.00 86.19 92 PRO A C 1
ATOM 732 O O . PRO A 1 92 ? 15.583 1.584 16.440 1.00 86.19 92 PRO A O 1
ATOM 735 N N . THR A 1 93 ? 14.066 0.050 15.845 1.00 88.12 93 THR A N 1
ATOM 736 C CA . THR A 1 93 ? 14.073 0.354 14.420 1.00 88.12 93 THR A CA 1
ATOM 737 C C . THR A 1 93 ? 12.650 0.498 13.906 1.00 88.12 93 THR A C 1
ATOM 739 O O . THR A 1 93 ? 11.735 -0.210 14.320 1.00 88.12 93 THR A O 1
ATOM 742 N N . ARG A 1 94 ? 12.466 1.406 12.942 1.00 86.50 94 ARG A N 1
ATOM 743 C CA . ARG A 1 94 ? 11.186 1.580 12.239 1.00 86.50 94 ARG A CA 1
ATOM 744 C C . ARG A 1 94 ? 10.794 0.349 11.415 1.00 86.50 94 ARG A C 1
ATOM 746 O O . ARG A 1 94 ? 9.611 0.119 11.199 1.00 86.50 94 ARG A O 1
ATOM 753 N N . PHE A 1 95 ? 11.785 -0.394 10.921 1.00 90.44 95 PHE A N 1
ATOM 754 C CA . PHE A 1 95 ? 11.594 -1.567 10.072 1.00 90.44 95 PHE A CA 1
ATOM 755 C C . PHE A 1 95 ? 12.151 -2.824 10.751 1.00 90.44 95 PHE A C 1
ATOM 757 O O . PHE A 1 95 ? 13.160 -2.716 11.455 1.00 90.44 95 PHE A O 1
ATOM 764 N N . PRO A 1 96 ? 11.570 -4.012 10.496 1.00 87.44 96 PRO A N 1
ATOM 765 C CA . PRO A 1 96 ? 12.052 -5.266 11.083 1.00 87.44 96 PRO A CA 1
ATOM 766 C C . PRO A 1 96 ? 13.429 -5.715 10.572 1.00 87.44 96 PRO A C 1
ATOM 768 O O . PRO A 1 96 ? 14.101 -6.494 11.235 1.00 87.44 96 PRO A O 1
ATOM 771 N N . GLN A 1 97 ? 13.821 -5.274 9.372 1.00 91.88 97 GLN A N 1
ATOM 772 C CA . GLN A 1 97 ? 15.021 -5.728 8.665 1.00 91.88 97 GLN A CA 1
ATOM 773 C C . GLN A 1 97 ? 15.911 -4.559 8.242 1.00 91.88 97 GLN A C 1
ATOM 775 O O . GLN A 1 97 ? 15.451 -3.426 8.079 1.00 91.88 97 GLN A O 1
ATOM 780 N N . ASN A 1 98 ? 17.183 -4.861 7.996 1.00 92.88 98 ASN A N 1
ATOM 781 C CA . ASN A 1 98 ? 18.204 -3.904 7.574 1.00 92.88 98 ASN A CA 1
ATOM 782 C C . ASN A 1 98 ? 17.886 -3.341 6.176 1.00 92.88 98 ASN A C 1
ATOM 784 O O . ASN A 1 98 ? 17.270 -4.017 5.351 1.00 92.88 98 ASN A O 1
ATOM 788 N N . GLY A 1 99 ? 18.370 -2.135 5.859 1.00 91.69 99 GLY A N 1
ATOM 789 C CA . GLY A 1 99 ? 18.111 -1.497 4.557 1.00 91.69 99 GLY A CA 1
ATOM 790 C C . GLY A 1 99 ? 18.558 -2.332 3.347 1.00 91.69 99 GLY A C 1
ATOM 791 O O . GLY A 1 99 ? 17.881 -2.345 2.322 1.00 91.69 99 GLY A O 1
ATOM 792 N N . TRP A 1 100 ? 19.647 -3.093 3.484 1.00 93.69 100 TRP A N 1
ATOM 793 C CA . TRP A 1 100 ? 20.143 -3.981 2.429 1.00 93.69 100 TRP A CA 1
ATOM 794 C C . TRP A 1 100 ? 19.220 -5.175 2.156 1.00 93.69 100 TRP A C 1
ATOM 796 O O . TRP A 1 100 ? 18.962 -5.506 1.001 1.00 93.69 100 TRP A O 1
ATOM 806 N N . GLU A 1 101 ? 18.673 -5.797 3.203 1.00 95.06 101 GLU A N 1
ATOM 807 C CA . GLU A 1 101 ? 17.709 -6.894 3.048 1.00 95.06 101 GLU A CA 1
ATOM 808 C C . GLU A 1 101 ? 16.408 -6.394 2.422 1.00 95.06 101 GLU A C 1
ATOM 810 O O . GLU A 1 101 ? 15.873 -7.027 1.513 1.00 95.06 101 GLU A O 1
ATOM 815 N N . GLN A 1 102 ? 15.947 -5.207 2.833 1.00 95.50 102 GLN A N 1
ATOM 816 C CA . GLN A 1 102 ? 14.798 -4.552 2.206 1.00 95.50 102 GLN A CA 1
ATOM 817 C C . GLN A 1 102 ? 15.033 -4.320 0.708 1.00 95.50 102 GLN A C 1
ATOM 819 O O . GLN A 1 102 ? 14.149 -4.604 -0.098 1.00 95.50 102 GLN A O 1
ATOM 824 N N . TYR A 1 103 ? 16.218 -3.829 0.331 1.00 95.31 103 TYR A N 1
ATOM 825 C CA . TYR A 1 103 ? 16.588 -3.598 -1.065 1.00 95.31 103 TYR A CA 1
ATOM 826 C C . TYR A 1 103 ? 16.640 -4.900 -1.872 1.00 95.31 103 TYR A C 1
ATOM 828 O O . TYR A 1 103 ? 16.020 -4.980 -2.929 1.00 95.31 103 TYR A O 1
ATOM 836 N N . LYS A 1 104 ? 17.303 -5.949 -1.367 1.00 95.75 104 LYS A N 1
ATOM 837 C CA . LYS A 1 104 ? 17.343 -7.262 -2.034 1.00 95.75 104 LYS A CA 1
ATOM 838 C C . LYS A 1 104 ? 15.947 -7.853 -2.219 1.00 95.75 104 LYS A C 1
ATOM 840 O O . LYS A 1 104 ? 15.636 -8.356 -3.296 1.00 95.75 104 LYS A O 1
ATOM 845 N N . ALA A 1 105 ? 15.094 -7.762 -1.199 1.00 95.19 105 ALA A N 1
ATOM 846 C CA . ALA A 1 105 ? 13.718 -8.241 -1.273 1.00 95.19 105 ALA A CA 1
ATOM 847 C C . ALA A 1 105 ? 12.892 -7.450 -2.300 1.00 95.19 105 ALA A C 1
ATOM 849 O O . ALA A 1 105 ? 12.170 -8.049 -3.099 1.00 95.19 105 ALA A O 1
ATOM 850 N N . CYS A 1 106 ? 13.024 -6.118 -2.324 1.00 95.12 106 CYS A N 1
ATOM 851 C CA . CYS A 1 106 ? 12.367 -5.269 -3.321 1.00 95.12 106 CYS A CA 1
ATOM 852 C C . CYS A 1 106 ? 12.853 -5.583 -4.738 1.00 95.12 106 CYS A C 1
ATOM 854 O O . CYS A 1 106 ? 12.029 -5.712 -5.642 1.00 95.12 106 CYS A O 1
ATOM 856 N N . LEU A 1 107 ? 14.163 -5.770 -4.913 1.00 95.12 107 LEU A N 1
ATOM 857 C CA . LEU A 1 107 ? 14.772 -6.114 -6.191 1.00 95.12 107 LEU A CA 1
ATOM 858 C C . LEU A 1 107 ? 14.268 -7.463 -6.696 1.00 95.12 107 LEU A C 1
ATOM 860 O O . LEU A 1 107 ? 13.801 -7.559 -7.825 1.00 95.12 107 LEU A O 1
ATOM 864 N N . TRP A 1 108 ? 14.277 -8.486 -5.842 1.00 95.12 108 TRP A N 1
ATOM 865 C CA . TRP A 1 108 ? 13.744 -9.803 -6.178 1.00 95.12 108 TRP A CA 1
ATOM 866 C C . TRP A 1 108 ? 12.260 -9.741 -6.560 1.00 95.12 108 TRP A C 1
ATOM 868 O O . TRP A 1 108 ? 11.865 -10.277 -7.598 1.00 95.12 108 TRP A O 1
ATOM 878 N N . LYS A 1 109 ? 11.443 -9.035 -5.765 1.00 94.31 109 LYS A N 1
ATOM 879 C CA . LYS A 1 109 ? 10.006 -8.857 -6.017 1.00 94.31 109 LYS A CA 1
ATOM 880 C C . LYS A 1 109 ? 9.751 -8.196 -7.371 1.00 94.31 109 LYS A C 1
ATOM 882 O O . LYS A 1 109 ? 8.938 -8.685 -8.153 1.00 94.31 109 LYS A O 1
ATOM 887 N N . GLN A 1 110 ? 10.438 -7.090 -7.647 1.00 92.25 110 GLN A N 1
ATOM 888 C CA . GLN A 1 110 ? 10.269 -6.349 -8.892 1.00 92.25 110 GLN A CA 1
ATOM 889 C C . GLN A 1 110 ? 10.778 -7.155 -10.085 1.00 92.25 110 GLN A C 1
ATOM 891 O O . GLN A 1 110 ? 10.045 -7.282 -11.061 1.00 92.25 110 GLN A O 1
ATOM 896 N N . ASN A 1 111 ? 11.958 -7.775 -9.986 1.00 90.94 111 ASN A N 1
ATOM 897 C CA . ASN A 1 111 ? 12.490 -8.641 -11.037 1.00 90.94 111 ASN A CA 1
ATOM 898 C C . ASN A 1 111 ? 11.469 -9.719 -11.421 1.00 90.94 111 ASN A C 1
ATOM 900 O O . ASN A 1 111 ? 11.113 -9.880 -12.586 1.00 90.94 111 ASN A O 1
ATOM 904 N N . LEU A 1 112 ? 10.906 -10.396 -10.417 1.00 91.25 112 LEU A N 1
ATOM 905 C CA . LEU A 1 112 ? 9.894 -11.421 -10.629 1.00 91.25 112 LEU A CA 1
ATOM 906 C C . LEU A 1 112 ? 8.610 -10.861 -11.266 1.00 91.25 112 LEU A C 1
ATOM 908 O O . LEU A 1 112 ? 8.040 -11.513 -12.138 1.00 91.25 112 LEU A O 1
ATOM 912 N N . SER A 1 113 ? 8.160 -9.667 -10.862 1.00 90.62 113 SER A N 1
ATOM 913 C CA . SER A 1 113 ? 6.970 -9.002 -11.425 1.00 90.62 113 SER A CA 1
ATOM 914 C C . SER A 1 113 ? 7.158 -8.650 -12.911 1.00 90.62 113 SER A C 1
ATOM 916 O O . SER A 1 113 ? 6.285 -8.933 -13.740 1.00 90.62 113 SER A O 1
ATOM 918 N N . TYR A 1 114 ? 8.329 -8.117 -13.274 1.00 87.31 114 TYR A N 1
ATOM 919 C CA . TYR A 1 114 ? 8.679 -7.789 -14.659 1.00 87.31 114 TYR A CA 1
ATOM 920 C C . TYR A 1 114 ? 8.862 -9.046 -15.523 1.00 87.31 114 TYR A C 1
ATOM 922 O O . TYR A 1 114 ? 8.299 -9.120 -16.616 1.00 87.31 114 TYR A O 1
ATOM 930 N N . TRP A 1 115 ? 9.559 -10.077 -15.031 1.00 84.38 115 TRP A N 1
ATOM 931 C CA . TRP A 1 115 ? 9.715 -11.348 -15.755 1.00 84.38 115 TRP A CA 1
ATOM 932 C C . TRP A 1 115 ? 8.390 -12.081 -15.970 1.00 84.38 115 TRP A C 1
ATOM 934 O O . TRP A 1 115 ? 8.148 -12.627 -17.045 1.00 84.38 115 TRP A O 1
ATOM 944 N N . ARG A 1 116 ? 7.487 -12.053 -14.982 1.00 89.69 116 ARG A N 1
ATOM 945 C CA . ARG A 1 116 ? 6.142 -12.646 -15.090 1.00 89.69 116 ARG A CA 1
ATOM 946 C C . ARG A 1 116 ? 5.164 -11.811 -15.918 1.00 89.69 116 ARG A C 1
ATOM 948 O O . ARG A 1 116 ? 4.002 -12.196 -16.044 1.00 89.69 116 ARG A O 1
ATOM 955 N N . SER A 1 117 ? 5.622 -10.714 -16.519 1.00 88.06 117 SER A N 1
ATOM 956 C CA . SER A 1 117 ? 4.837 -9.856 -17.408 1.00 88.06 117 SER A CA 1
ATOM 957 C C . SER A 1 117 ? 5.286 -10.003 -18.874 1.00 88.06 117 SER A C 1
ATOM 959 O O . SER A 1 117 ? 5.710 -9.023 -19.490 1.00 88.06 117 SER A O 1
ATOM 961 N N . PRO A 1 118 ? 5.156 -11.196 -19.496 1.00 84.19 118 PRO A N 1
ATOM 962 C CA . PRO A 1 118 ? 5.687 -11.459 -20.836 1.00 84.19 118 PRO A CA 1
ATOM 963 C C . PRO A 1 118 ? 5.050 -10.574 -21.908 1.00 84.19 118 PRO A C 1
ATOM 965 O O . PRO A 1 118 ? 5.721 -10.189 -22.856 1.00 84.19 118 PRO A O 1
ATOM 968 N N . ARG A 1 119 ? 3.776 -10.187 -21.745 1.00 84.88 119 ARG A N 1
ATOM 969 C CA . ARG A 1 119 ? 3.094 -9.267 -22.671 1.00 84.88 119 ARG A CA 1
ATOM 970 C C . ARG A 1 119 ? 3.783 -7.902 -22.738 1.00 84.88 119 ARG A C 1
ATOM 972 O O . ARG A 1 119 ? 3.896 -7.341 -23.819 1.00 84.88 119 ARG A O 1
ATOM 979 N N . TYR A 1 120 ? 4.244 -7.387 -21.598 1.00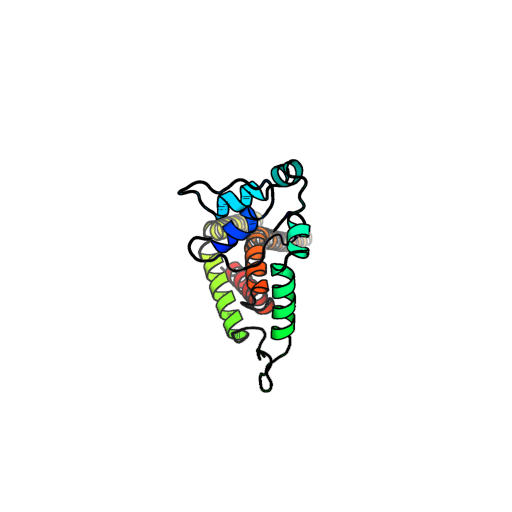 83.56 120 TYR A N 1
ATOM 980 C CA . TYR A 1 120 ? 4.951 -6.109 -21.529 1.00 83.56 120 TYR A CA 1
ATOM 981 C C . TYR A 1 120 ? 6.321 -6.204 -22.215 1.00 83.56 120 TYR A C 1
ATOM 983 O O . TYR A 1 120 ? 6.619 -5.403 -23.101 1.00 83.56 120 TYR A O 1
ATOM 991 N N . ASN A 1 121 ? 7.104 -7.234 -21.876 1.00 84.00 121 ASN A N 1
ATOM 992 C CA . ASN A 1 121 ? 8.436 -7.441 -22.452 1.00 84.00 121 ASN A CA 1
ATOM 993 C C . ASN A 1 121 ? 8.368 -7.708 -23.965 1.00 84.00 121 ASN A C 1
ATOM 995 O O . ASN A 1 121 ? 9.145 -7.138 -24.724 1.00 84.00 121 ASN A O 1
ATOM 999 N N . LEU A 1 122 ? 7.397 -8.506 -24.423 1.00 85.56 122 LEU A N 1
ATOM 1000 C CA . LEU A 1 122 ? 7.229 -8.841 -25.838 1.00 85.56 122 LEU A CA 1
ATOM 1001 C C . LEU A 1 122 ? 6.906 -7.611 -26.692 1.00 85.56 122 LEU A C 1
ATOM 1003 O O . LEU A 1 122 ? 7.549 -7.401 -27.715 1.00 85.56 122 LEU A O 1
ATOM 1007 N N . VAL A 1 123 ? 5.933 -6.792 -26.276 1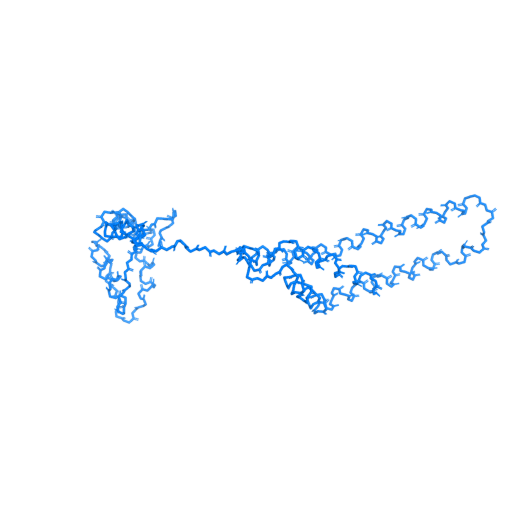.00 85.81 123 VAL A N 1
ATOM 1008 C CA . VAL A 1 123 ? 5.560 -5.573 -27.015 1.00 85.81 123 VAL A CA 1
ATOM 1009 C C . VAL A 1 123 ? 6.755 -4.629 -27.124 1.00 85.81 123 VAL A C 1
ATOM 1011 O O . VAL A 1 123 ? 6.985 -4.052 -28.184 1.00 85.81 123 VAL A O 1
ATOM 1014 N N . ARG A 1 124 ? 7.546 -4.516 -26.054 1.00 82.56 124 ARG A N 1
ATOM 1015 C CA . ARG A 1 124 ? 8.749 -3.689 -26.034 1.00 82.56 124 ARG A CA 1
ATOM 1016 C C . ARG A 1 124 ? 9.809 -4.186 -27.013 1.00 82.56 124 ARG A C 1
ATOM 1018 O O . ARG A 1 124 ? 10.274 -3.396 -27.828 1.00 82.56 124 ARG A O 1
ATOM 1025 N N . VAL A 1 125 ? 10.157 -5.474 -26.957 1.00 85.31 125 VAL A N 1
ATOM 1026 C CA . VAL A 1 125 ? 11.154 -6.078 -27.856 1.00 85.31 125 VAL A CA 1
ATOM 1027 C C . VAL A 1 125 ? 10.710 -5.938 -29.309 1.00 85.31 125 VAL A C 1
ATOM 1029 O O . VAL A 1 125 ? 11.463 -5.416 -30.120 1.00 85.31 125 VAL A O 1
ATOM 1032 N N . LEU A 1 126 ? 9.463 -6.296 -29.634 1.00 88.69 126 LEU A N 1
ATOM 1033 C CA . LEU A 1 126 ? 8.936 -6.184 -30.998 1.00 88.69 126 LEU A CA 1
ATOM 1034 C C . LEU A 1 126 ? 8.978 -4.746 -31.526 1.00 88.69 126 LEU A C 1
ATOM 1036 O O . LEU A 1 126 ? 9.416 -4.520 -32.654 1.00 88.69 126 LEU A O 1
ATOM 1040 N N . PHE A 1 127 ? 8.550 -3.772 -30.717 1.00 86.31 127 PHE A N 1
ATOM 1041 C CA . PHE A 1 127 ? 8.576 -2.364 -31.107 1.00 86.31 127 PHE A CA 1
ATOM 1042 C C . PHE A 1 127 ? 10.008 -1.859 -31.312 1.00 86.31 127 PHE A C 1
ATOM 1044 O O . PHE A 1 127 ? 10.282 -1.196 -32.310 1.00 86.31 127 PHE A O 1
ATOM 1051 N N . MET A 1 128 ? 10.931 -2.210 -30.411 1.00 85.56 128 MET A N 1
ATOM 1052 C CA . MET A 1 128 ? 12.339 -1.814 -30.491 1.00 85.56 128 MET A CA 1
ATOM 1053 C C . MET A 1 128 ? 13.025 -2.418 -31.721 1.00 85.56 128 MET A C 1
ATOM 1055 O O . MET A 1 128 ? 13.715 -1.712 -32.455 1.00 85.56 128 MET A O 1
ATOM 1059 N N . THR A 1 129 ? 12.788 -3.705 -31.998 1.00 88.81 129 THR A N 1
ATOM 1060 C CA . THR A 1 129 ? 13.302 -4.381 -33.196 1.00 88.81 129 THR A CA 1
ATOM 1061 C C . THR A 1 129 ? 12.739 -3.748 -34.466 1.00 88.81 129 THR A C 1
ATOM 1063 O O . THR A 1 129 ? 13.500 -3.437 -35.378 1.00 88.81 129 THR A O 1
ATOM 1066 N N . PHE A 1 130 ? 11.428 -3.497 -34.525 1.00 90.00 130 PHE A N 1
ATOM 1067 C CA . PHE A 1 130 ? 10.803 -2.865 -35.688 1.00 90.00 130 PHE A CA 1
ATOM 1068 C C . PHE A 1 130 ? 11.332 -1.445 -35.928 1.00 90.00 130 PHE A C 1
ATOM 1070 O O . PHE A 1 130 ? 11.712 -1.110 -37.051 1.00 90.00 130 PHE A O 1
ATOM 1077 N N . ALA A 1 131 ? 11.423 -0.628 -34.874 1.00 87.50 131 ALA A N 1
ATOM 1078 C CA . ALA A 1 131 ? 11.977 0.720 -34.951 1.00 87.50 131 ALA A CA 1
ATOM 1079 C C . ALA A 1 131 ? 13.446 0.705 -35.406 1.00 87.50 131 ALA A C 1
ATOM 1081 O O . ALA A 1 131 ? 13.823 1.483 -36.281 1.00 87.50 131 ALA A O 1
ATOM 1082 N N . SER A 1 132 ? 14.258 -0.213 -34.870 1.00 87.69 132 SER A N 1
ATOM 1083 C CA . SER A 1 132 ? 15.662 -0.387 -35.261 1.00 87.69 132 SER A CA 1
ATOM 1084 C C . SER A 1 132 ? 15.808 -0.752 -36.742 1.00 87.69 132 SER A C 1
ATOM 1086 O O . SER A 1 132 ? 16.587 -0.115 -37.453 1.00 87.69 132 SER A O 1
ATOM 1088 N N . VAL A 1 133 ? 15.018 -1.712 -37.239 1.00 90.62 133 VAL A N 1
ATOM 1089 C CA . VAL A 1 133 ? 15.030 -2.120 -38.655 1.00 90.62 133 VAL A CA 1
ATOM 1090 C C . VAL A 1 133 ? 14.597 -0.973 -39.566 1.00 90.62 133 VAL A C 1
ATOM 1092 O O . VAL A 1 133 ? 15.248 -0.718 -40.578 1.00 90.62 133 VAL A O 1
ATOM 1095 N N . LEU A 1 134 ? 13.535 -0.249 -39.204 1.00 89.19 134 LEU A N 1
ATOM 1096 C CA . LEU A 1 134 ? 13.019 0.867 -39.994 1.00 89.19 134 LEU A CA 1
ATOM 1097 C C . LEU A 1 134 ? 14.040 2.007 -40.096 1.00 89.19 134 LEU A C 1
ATOM 1099 O O . LEU A 1 134 ? 14.308 2.503 -41.189 1.00 89.19 134 LEU A O 1
ATOM 1103 N N . VAL A 1 135 ? 14.661 2.385 -38.977 1.00 85.38 135 VAL A N 1
ATOM 1104 C CA . VAL A 1 135 ? 15.713 3.412 -38.949 1.00 85.38 135 VAL A CA 1
ATOM 1105 C C . VAL A 1 135 ? 16.948 2.945 -39.724 1.00 85.38 135 VAL A C 1
ATOM 1107 O O . VAL A 1 135 ? 17.491 3.703 -40.528 1.00 85.38 135 VAL A O 1
ATOM 1110 N N . GLY A 1 136 ? 17.362 1.687 -39.551 1.00 86.44 136 GLY A N 1
ATOM 1111 C CA . GLY A 1 136 ? 18.473 1.096 -40.299 1.00 86.44 136 GLY A CA 1
ATOM 1112 C C . GLY A 1 136 ? 18.239 1.086 -41.813 1.00 86.44 136 GLY A C 1
ATOM 1113 O O . GLY A 1 136 ? 19.162 1.371 -42.575 1.00 86.44 136 GLY A O 1
ATOM 1114 N N . ALA A 1 137 ? 17.005 0.824 -42.251 1.00 88.25 137 ALA A N 1
ATOM 1115 C CA . ALA A 1 137 ? 16.616 0.877 -43.658 1.00 88.25 137 ALA A CA 1
ATOM 1116 C C . ALA A 1 137 ? 16.599 2.315 -44.207 1.00 88.25 137 ALA A C 1
ATOM 1118 O O . ALA A 1 137 ? 17.114 2.557 -45.298 1.00 88.25 137 ALA A O 1
ATOM 1119 N N . LEU A 1 138 ? 16.064 3.282 -43.451 1.00 85.12 138 LEU A N 1
ATOM 1120 C CA . LEU A 1 138 ? 15.999 4.692 -43.865 1.00 85.12 138 LEU A CA 1
ATOM 1121 C C . LEU A 1 138 ? 17.382 5.329 -44.060 1.00 85.12 138 LEU A C 1
ATOM 1123 O O . LEU A 1 138 ? 17.575 6.124 -44.981 1.00 85.12 138 LEU A O 1
ATOM 1127 N N . TYR A 1 139 ? 18.345 4.982 -43.205 1.00 81.06 139 TYR A N 1
ATOM 1128 C CA . TYR A 1 139 ? 19.707 5.526 -43.249 1.00 81.06 139 TYR A CA 1
ATOM 1129 C C . TYR A 1 139 ? 20.721 4.567 -43.878 1.00 81.06 139 TYR A C 1
ATOM 1131 O O . TYR A 1 139 ? 21.936 4.763 -43.753 1.00 81.06 139 TYR A O 1
ATOM 1139 N N . TRP A 1 140 ? 20.238 3.551 -44.596 1.00 82.19 140 TRP A N 1
ATOM 1140 C CA . TRP A 1 140 ? 21.078 2.553 -45.241 1.00 82.19 140 TRP A CA 1
ATOM 1141 C C . TRP A 1 140 ? 22.122 3.217 -46.146 1.00 82.19 140 TRP A C 1
ATOM 1143 O O . TRP A 1 140 ? 21.802 3.991 -47.045 1.00 82.19 140 TRP A O 1
ATOM 1153 N N . GLN A 1 141 ? 23.399 2.931 -45.880 1.00 78.12 141 GLN A N 1
ATOM 1154 C CA . GLN A 1 141 ? 24.565 3.439 -46.619 1.00 78.12 141 GLN A CA 1
ATOM 1155 C C . GLN A 1 141 ? 24.770 4.969 -46.638 1.00 78.12 141 GLN A C 1
ATOM 1157 O O . GLN A 1 141 ? 25.768 5.417 -47.206 1.00 78.12 141 GLN A O 1
ATOM 1162 N N . LYS A 1 142 ? 23.942 5.775 -45.956 1.00 73.38 142 LYS A N 1
ATOM 1163 C CA . LYS A 1 142 ? 24.120 7.241 -45.897 1.00 73.38 142 LYS A CA 1
ATOM 1164 C C . LYS A 1 142 ? 25.402 7.687 -45.184 1.00 73.38 142 LYS A C 1
ATOM 1166 O O . LYS A 1 142 ? 25.940 8.734 -45.513 1.00 73.38 142 LYS A O 1
ATOM 1171 N N . GLY A 1 143 ? 25.946 6.875 -44.277 1.00 67.31 143 GLY A N 1
ATOM 1172 C CA . GLY A 1 143 ? 27.220 7.167 -43.605 1.00 67.31 143 GLY A CA 1
ATOM 1173 C C . GLY A 1 143 ? 28.477 6.976 -44.469 1.00 67.31 143 GLY A C 1
ATOM 1174 O O . GLY A 1 143 ? 29.553 7.391 -44.056 1.00 67.31 143 GLY A O 1
ATOM 1175 N N . LYS A 1 144 ? 28.382 6.347 -45.653 1.00 68.25 144 LYS A N 1
ATOM 1176 C CA . LYS A 1 144 ? 29.557 6.033 -46.497 1.00 68.25 144 LYS A CA 1
ATOM 1177 C C . LYS A 1 144 ? 29.914 7.122 -47.516 1.00 68.25 144 LYS A C 1
ATOM 1179 O O . LYS A 1 144 ? 30.988 7.054 -48.106 1.00 68.25 144 LYS A O 1
ATOM 1184 N N . LYS A 1 145 ? 29.024 8.088 -47.763 1.00 64.38 145 LYS A N 1
ATOM 1185 C CA . LYS A 1 145 ? 29.218 9.174 -48.737 1.00 64.38 145 LYS A CA 1
ATOM 1186 C C . LYS A 1 145 ? 28.724 10.488 -48.133 1.00 64.38 145 LYS A C 1
ATOM 1188 O O . LYS A 1 145 ? 27.564 10.840 -48.310 1.00 64.38 145 LYS A O 1
ATOM 1193 N N . ILE A 1 146 ? 29.592 11.177 -47.395 1.00 73.56 146 ILE A N 1
ATOM 1194 C CA . ILE A 1 146 ? 29.325 12.526 -46.880 1.00 73.56 146 ILE A CA 1
ATOM 1195 C C . ILE A 1 146 ? 30.017 13.496 -47.832 1.00 73.56 146 ILE A C 1
ATOM 1197 O O . ILE A 1 146 ? 31.223 13.702 -47.733 1.00 73.56 146 ILE A O 1
ATOM 1201 N N . ASN A 1 147 ? 29.267 14.032 -48.793 1.00 74.69 147 ASN A N 1
ATOM 1202 C CA . ASN A 1 147 ? 29.828 14.900 -49.832 1.00 74.69 147 ASN A CA 1
ATOM 1203 C C . ASN A 1 147 ? 29.505 16.384 -49.598 1.00 74.69 147 ASN A C 1
ATOM 1205 O O . ASN A 1 147 ? 30.108 17.237 -50.242 1.00 74.69 147 ASN A O 1
ATOM 1209 N N . ASN A 1 148 ? 28.548 16.696 -48.716 1.00 82.06 148 ASN A N 1
ATOM 1210 C CA . ASN A 1 148 ? 28.041 18.050 -48.506 1.00 82.06 148 ASN A CA 1
ATOM 1211 C C . ASN A 1 148 ? 27.735 18.325 -47.020 1.00 82.06 148 ASN A C 1
ATOM 1213 O O . ASN A 1 148 ? 27.387 17.406 -46.276 1.00 82.06 148 ASN A O 1
ATOM 1217 N N . GLU A 1 149 ? 27.793 19.590 -46.592 1.00 84.00 149 GLU A N 1
ATOM 1218 C CA . GLU A 1 149 ? 27.455 20.014 -45.218 1.00 84.00 149 GLU A CA 1
ATOM 1219 C C . GLU A 1 149 ? 26.012 19.637 -44.843 1.00 84.00 149 GLU A C 1
ATOM 1221 O O . GLU A 1 149 ? 25.731 19.218 -43.719 1.00 84.00 149 GLU A O 1
ATOM 1226 N N . GLN A 1 150 ? 25.103 19.687 -45.820 1.00 82.25 150 GLN A N 1
ATOM 1227 C CA . GLN A 1 150 ? 23.713 19.270 -45.648 1.00 82.25 150 GLN A CA 1
ATOM 1228 C C . GLN A 1 150 ? 23.583 17.784 -45.268 1.00 82.25 150 GLN A C 1
ATOM 1230 O O . GLN A 1 150 ? 22.710 17.430 -44.477 1.00 82.25 150 GLN A O 1
ATOM 1235 N N . ASP A 1 151 ? 24.445 16.905 -45.792 1.00 81.44 151 ASP A N 1
ATOM 1236 C CA . ASP A 1 151 ? 24.414 15.475 -45.457 1.00 81.44 151 ASP A CA 1
ATOM 1237 C C . ASP A 1 151 ? 24.848 15.237 -44.008 1.00 81.44 151 ASP A C 1
ATOM 1239 O O . ASP A 1 151 ? 24.247 14.417 -43.311 1.00 81.44 151 ASP A O 1
ATOM 1243 N N . LEU A 1 152 ? 25.831 16.004 -43.528 1.00 84.06 152 LEU A N 1
ATOM 1244 C CA . LEU A 1 152 ? 26.260 15.973 -42.132 1.00 84.06 152 LEU A CA 1
ATOM 1245 C C . LEU A 1 152 ? 25.136 16.438 -41.194 1.00 84.06 152 LEU A C 1
ATOM 1247 O O . LEU A 1 152 ? 24.829 15.751 -40.218 1.00 84.06 152 LEU A O 1
ATOM 1251 N N . LEU A 1 153 ? 24.477 17.559 -41.510 1.00 87.69 153 LEU A N 1
ATOM 1252 C CA . LEU A 1 153 ? 23.340 18.066 -40.731 1.00 87.69 153 LEU A CA 1
ATOM 1253 C C . LEU A 1 153 ? 22.164 17.080 -40.716 1.00 87.69 153 LEU A C 1
ATOM 1255 O O . LEU A 1 153 ? 21.549 16.873 -39.671 1.00 87.69 153 LEU A O 1
ATOM 1259 N N . ASN A 1 154 ? 21.889 16.415 -41.840 1.00 84.44 154 ASN A N 1
ATOM 1260 C CA . ASN A 1 154 ? 20.854 15.385 -41.926 1.00 84.44 154 ASN A CA 1
ATOM 1261 C C . ASN A 1 154 ? 21.167 14.175 -41.024 1.00 84.44 154 ASN A C 1
ATOM 1263 O O . ASN A 1 154 ? 20.261 13.644 -40.379 1.00 84.44 154 ASN A O 1
ATOM 1267 N N . ILE A 1 155 ? 22.433 13.745 -40.948 1.00 85.50 155 ILE A N 1
ATOM 1268 C CA . ILE A 1 155 ? 22.860 12.653 -40.059 1.00 85.50 155 ILE A CA 1
ATOM 1269 C C . ILE A 1 155 ? 22.729 13.080 -38.593 1.00 85.50 155 ILE A C 1
ATOM 1271 O O . ILE A 1 155 ? 22.102 12.371 -37.806 1.00 85.50 155 ILE A O 1
ATOM 1275 N N . LEU A 1 156 ? 23.246 14.250 -38.217 1.00 87.69 156 LEU A N 1
ATOM 1276 C CA . LEU A 1 156 ? 23.158 14.744 -36.838 1.00 87.69 156 LEU A CA 1
ATOM 1277 C C . LEU A 1 156 ? 21.702 14.934 -36.390 1.00 87.69 156 LEU A C 1
ATOM 1279 O O . LEU A 1 156 ? 21.324 14.480 -35.309 1.00 87.69 156 LEU A O 1
ATOM 1283 N N . GLY A 1 157 ? 20.864 15.518 -37.251 1.00 88.94 157 GLY A N 1
ATOM 1284 C CA . GLY A 1 157 ? 19.430 15.665 -37.007 1.00 88.94 157 GLY A CA 1
ATOM 1285 C C . GLY A 1 157 ? 18.723 14.318 -36.849 1.00 88.94 157 GLY A C 1
ATOM 1286 O O . GLY A 1 157 ? 17.882 14.162 -35.966 1.00 88.94 157 GLY A O 1
ATOM 1287 N N . SER A 1 158 ? 19.107 13.311 -37.637 1.00 85.44 158 SER A N 1
ATOM 1288 C CA . SER A 1 158 ? 18.542 11.965 -37.514 1.00 85.44 158 SER A CA 1
ATOM 1289 C C . SER A 1 158 ? 18.895 11.266 -36.205 1.00 85.44 158 SER A C 1
ATOM 1291 O O . SER A 1 158 ? 18.017 10.675 -35.579 1.00 85.44 158 SER A O 1
ATOM 1293 N N . ILE A 1 159 ? 20.148 11.380 -35.751 1.00 88.88 159 ILE A N 1
ATOM 1294 C CA . ILE A 1 159 ? 20.595 10.825 -34.468 1.00 88.88 159 ILE A CA 1
ATOM 1295 C C . ILE A 1 159 ? 19.843 11.512 -33.326 1.00 88.88 159 ILE A C 1
ATOM 1297 O O . ILE A 1 159 ? 19.360 10.843 -32.415 1.00 88.88 159 ILE A O 1
ATOM 1301 N N . TYR A 1 160 ? 19.686 12.835 -33.400 1.00 90.75 160 TYR A N 1
ATOM 1302 C CA . TYR A 1 160 ? 18.931 13.600 -32.412 1.00 90.75 160 TYR A CA 1
ATOM 1303 C C . TYR A 1 160 ? 17.466 13.144 -32.320 1.00 90.75 160 TYR A C 1
ATOM 1305 O O . TYR A 1 160 ? 16.988 12.815 -31.233 1.00 90.75 160 TYR A O 1
ATOM 1313 N N . VAL A 1 161 ? 16.767 13.054 -33.458 1.00 89.62 161 VAL A N 1
ATOM 1314 C CA . VAL A 1 161 ? 15.368 12.592 -33.507 1.00 89.62 161 VAL A CA 1
ATOM 1315 C C . VAL A 1 161 ? 15.244 11.152 -33.007 1.00 89.62 161 VAL A C 1
ATOM 1317 O O . VAL A 1 161 ? 14.311 10.845 -32.265 1.00 89.62 161 VAL A O 1
ATOM 1320 N N . LEU A 1 162 ? 16.194 10.280 -33.354 1.00 87.81 162 LEU A N 1
ATOM 1321 C CA . LEU A 1 162 ? 16.214 8.890 -32.904 1.00 87.81 162 LEU A CA 1
ATOM 1322 C C . LEU A 1 162 ? 16.337 8.784 -31.380 1.00 87.81 162 LEU A C 1
ATOM 1324 O O . LEU A 1 162 ? 15.545 8.083 -30.751 1.00 87.81 162 LEU A O 1
ATOM 1328 N N . ILE A 1 163 ? 17.298 9.494 -30.782 1.00 89.12 163 ILE A N 1
ATOM 1329 C CA . ILE A 1 163 ? 17.503 9.503 -29.327 1.00 89.12 163 ILE A CA 1
ATOM 1330 C C . ILE A 1 163 ? 16.247 10.020 -28.621 1.00 89.12 163 ILE A C 1
ATOM 1332 O O . ILE A 1 163 ? 15.769 9.394 -27.672 1.00 89.12 163 ILE A O 1
ATOM 1336 N N . GLN A 1 164 ? 15.673 11.121 -29.115 1.00 90.81 164 GLN A N 1
ATOM 1337 C CA . GLN A 1 164 ? 14.469 11.709 -28.533 1.00 90.81 164 GLN A CA 1
ATOM 1338 C C . GLN A 1 164 ? 13.277 10.745 -28.601 1.00 90.81 164 GLN A C 1
ATOM 1340 O O . GLN A 1 164 ? 12.552 10.573 -27.618 1.00 90.81 164 GLN A O 1
ATOM 1345 N N . PHE A 1 165 ? 13.087 10.084 -29.746 1.00 87.31 165 PHE A N 1
ATOM 1346 C CA . PHE A 1 165 ? 12.000 9.133 -29.952 1.00 87.31 165 PHE A CA 1
ATOM 1347 C C . PHE A 1 165 ? 12.144 7.893 -29.061 1.00 87.31 165 PHE A C 1
ATOM 1349 O O . PHE A 1 165 ? 11.180 7.497 -28.403 1.00 87.31 165 PHE A O 1
ATOM 1356 N N . LEU A 1 166 ? 13.338 7.296 -28.989 1.00 84.94 166 LEU A N 1
ATOM 1357 C CA . LEU A 1 166 ? 13.598 6.128 -28.141 1.00 84.94 166 LEU A CA 1
ATOM 1358 C C . LEU A 1 166 ? 13.423 6.458 -26.652 1.00 84.94 166 LEU A C 1
ATOM 1360 O O . LEU A 1 166 ? 12.808 5.680 -25.918 1.00 84.94 166 LEU A O 1
ATOM 1364 N N . GLY A 1 167 ? 13.898 7.629 -26.216 1.00 85.94 167 GLY A N 1
ATOM 1365 C CA . GLY A 1 167 ? 13.727 8.107 -24.845 1.00 85.94 167 GLY A CA 1
ATOM 1366 C C . GLY A 1 167 ? 12.256 8.295 -24.467 1.00 85.94 167 GLY A C 1
ATOM 1367 O O . GLY A 1 167 ? 11.808 7.770 -23.447 1.00 85.94 167 GLY A O 1
ATOM 1368 N N . ALA A 1 168 ? 11.479 8.973 -25.318 1.00 88.38 168 ALA A N 1
ATOM 1369 C CA . ALA A 1 168 ? 10.053 9.199 -25.080 1.00 88.38 168 ALA A CA 1
ATOM 1370 C C . ALA A 1 168 ? 9.267 7.880 -24.977 1.00 88.38 168 ALA A C 1
ATOM 1372 O O . ALA A 1 168 ? 8.526 7.680 -24.014 1.00 88.38 168 ALA A O 1
ATOM 1373 N N . ASN A 1 169 ? 9.479 6.948 -25.914 1.00 84.69 169 ASN A N 1
ATOM 1374 C CA . ASN A 1 169 ? 8.793 5.652 -25.908 1.00 84.69 169 ASN A CA 1
ATOM 1375 C C . ASN A 1 169 ? 9.144 4.811 -24.672 1.00 84.69 169 ASN A C 1
ATOM 1377 O O . ASN A 1 169 ? 8.256 4.205 -24.069 1.00 84.69 169 ASN A O 1
ATOM 1381 N N . SER A 1 170 ? 10.415 4.817 -24.257 1.00 82.38 170 SER A N 1
ATOM 1382 C CA . SER A 1 170 ? 10.877 4.088 -23.068 1.00 82.38 170 SER A CA 1
ATOM 1383 C C . SER A 1 170 ? 10.235 4.616 -21.781 1.00 82.38 170 SER A C 1
ATOM 1385 O O . SER A 1 170 ? 9.853 3.835 -20.911 1.00 82.38 170 SER A O 1
ATOM 1387 N N . CYS A 1 171 ? 10.061 5.937 -21.664 1.00 83.56 171 CYS A N 1
ATOM 1388 C CA . CYS A 1 171 ? 9.364 6.549 -20.533 1.00 83.56 171 CYS A CA 1
ATOM 1389 C C . CYS A 1 171 ? 7.873 6.191 -20.527 1.00 83.56 171 CYS A C 1
ATOM 1391 O O . CYS A 1 171 ? 7.340 5.765 -19.501 1.00 83.56 171 CYS A O 1
ATOM 1393 N N . THR A 1 172 ? 7.194 6.321 -21.670 1.00 86.69 172 THR A N 1
ATOM 1394 C CA . THR A 1 172 ? 5.753 6.060 -21.769 1.00 86.69 172 THR A CA 1
ATOM 1395 C C . THR A 1 172 ? 5.409 4.593 -21.518 1.00 86.69 172 THR A C 1
ATOM 1397 O O . THR A 1 172 ? 4.384 4.315 -20.892 1.00 86.69 172 THR A O 1
ATOM 1400 N N . SER A 1 173 ? 6.264 3.648 -21.927 1.00 83.94 173 SER A N 1
ATOM 1401 C CA . SER A 1 173 ? 5.999 2.218 -21.729 1.00 83.94 173 SER A CA 1
ATOM 1402 C C . SER A 1 173 ? 5.967 1.822 -20.250 1.00 83.94 173 SER A C 1
ATOM 1404 O O . SER A 1 173 ? 5.192 0.952 -19.860 1.00 83.94 173 SER A O 1
ATOM 1406 N N . VAL A 1 174 ? 6.785 2.463 -19.413 1.00 85.69 174 VAL A N 1
ATOM 1407 C CA . VAL A 1 174 ? 6.933 2.115 -17.991 1.00 85.69 174 VAL A CA 1
ATOM 1408 C C . VAL A 1 174 ? 5.789 2.677 -17.128 1.00 85.69 174 VAL A C 1
ATOM 1410 O O . VAL A 1 174 ? 5.425 2.077 -16.113 1.00 85.69 174 VAL A O 1
ATOM 1413 N N . LEU A 1 175 ? 5.168 3.792 -17.536 1.00 87.56 175 LEU A N 1
ATOM 1414 C CA . LEU A 1 175 ? 4.087 4.464 -16.795 1.00 87.56 175 LEU A CA 1
ATOM 1415 C C . LEU A 1 175 ? 2.944 3.541 -16.328 1.00 87.56 175 LEU A C 1
ATOM 1417 O O . LEU A 1 175 ? 2.644 3.553 -15.130 1.00 87.56 175 LEU A O 1
ATOM 1421 N N . PRO A 1 176 ? 2.295 2.732 -17.194 1.00 86.81 176 PRO A N 1
ATOM 1422 C CA . PRO A 1 176 ? 1.190 1.872 -16.765 1.00 86.81 176 PRO A CA 1
ATOM 1423 C C . PRO A 1 176 ? 1.622 0.795 -15.761 1.00 86.81 176 PRO A C 1
ATOM 1425 O O . PRO A 1 176 ? 0.828 0.404 -14.903 1.00 86.81 176 PRO A O 1
ATOM 1428 N N . PHE A 1 177 ? 2.874 0.334 -15.834 1.00 85.50 177 PHE A N 1
ATOM 1429 C CA . PHE A 1 177 ? 3.416 -0.638 -14.887 1.00 85.50 177 PHE A CA 1
ATOM 1430 C C . PHE A 1 177 ? 3.621 0.002 -13.506 1.00 85.50 177 PHE A C 1
ATOM 1432 O O . PHE A 1 177 ? 3.110 -0.505 -12.506 1.00 85.50 177 PHE A O 1
ATOM 1439 N N . ILE A 1 178 ? 4.267 1.175 -13.456 1.00 87.69 178 ILE A N 1
ATOM 1440 C CA . ILE A 1 178 ? 4.453 1.938 -12.210 1.00 87.69 178 ILE A CA 1
ATOM 1441 C C . ILE A 1 178 ? 3.106 2.319 -11.589 1.00 87.69 178 ILE A C 1
ATOM 1443 O O . ILE A 1 178 ? 2.942 2.220 -10.374 1.00 87.69 178 ILE A O 1
ATOM 1447 N N . ALA A 1 179 ? 2.123 2.729 -12.397 1.00 90.62 179 ALA A N 1
ATOM 1448 C CA . ALA A 1 179 ? 0.801 3.107 -11.903 1.00 90.62 179 ALA A CA 1
ATOM 1449 C C . ALA A 1 179 ? 0.105 1.957 -11.155 1.00 90.62 179 ALA A C 1
ATOM 1451 O O . ALA A 1 179 ? -0.522 2.188 -10.120 1.00 90.62 179 ALA A O 1
ATOM 1452 N N . ARG A 1 180 ? 0.255 0.717 -11.639 1.00 88.38 180 ARG A N 1
ATOM 1453 C CA . ARG A 1 180 ? -0.286 -0.480 -10.982 1.00 88.38 180 ARG A CA 1
ATOM 1454 C C . ARG A 1 180 ? 0.455 -0.802 -9.682 1.00 88.38 180 ARG A C 1
ATOM 1456 O O . ARG A 1 180 ? -0.183 -1.022 -8.654 1.00 88.38 180 ARG A O 1
ATOM 1463 N N . GLU A 1 181 ? 1.784 -0.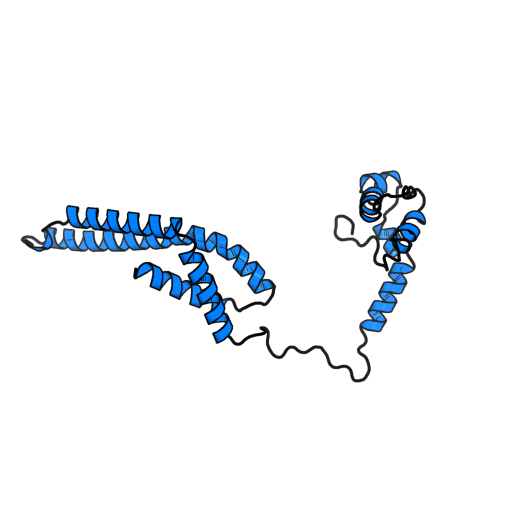791 -9.716 1.00 89.31 181 GLU A N 1
ATOM 1464 C CA . GLU A 1 181 ? 2.631 -1.087 -8.551 1.00 89.31 181 GLU A CA 1
ATOM 1465 C C . GLU A 1 181 ? 2.507 -0.025 -7.446 1.00 89.31 181 GLU A C 1
ATOM 1467 O O . GLU A 1 181 ? 2.623 -0.341 -6.264 1.00 89.31 181 GLU A O 1
ATOM 1472 N N . ARG A 1 182 ? 2.187 1.231 -7.787 1.00 91.69 182 ARG A N 1
ATOM 1473 C CA . ARG A 1 182 ? 2.046 2.335 -6.821 1.00 91.69 182 ARG A CA 1
ATOM 1474 C C . ARG A 1 182 ? 1.042 2.038 -5.702 1.00 91.69 182 ARG A C 1
ATOM 1476 O O . ARG A 1 182 ? 1.294 2.390 -4.551 1.00 91.69 182 ARG A O 1
ATOM 1483 N N . ILE A 1 183 ? -0.084 1.394 -6.016 1.00 92.88 183 ILE A N 1
ATOM 1484 C CA . ILE A 1 183 ? -1.107 1.039 -5.016 1.00 92.88 183 ILE A CA 1
ATOM 1485 C C . ILE A 1 183 ? -0.542 0.016 -4.021 1.00 92.88 183 ILE A C 1
ATOM 1487 O O . ILE A 1 183 ? -0.743 0.136 -2.811 1.00 92.88 183 ILE A O 1
ATOM 1491 N N . VAL A 1 184 ? 0.208 -0.962 -4.531 1.00 92.75 184 VAL A N 1
ATOM 1492 C CA . VAL A 1 184 ? 0.868 -1.997 -3.729 1.00 92.75 184 VAL A CA 1
ATOM 1493 C C . VAL A 1 184 ? 1.961 -1.378 -2.860 1.00 92.75 184 VAL A C 1
ATOM 1495 O O . VAL A 1 184 ? 1.974 -1.608 -1.653 1.00 92.75 184 VAL A O 1
ATOM 1498 N N . LEU A 1 185 ? 2.801 -0.516 -3.441 1.00 93.06 185 LEU A N 1
ATOM 1499 C CA . LEU A 1 185 ? 3.843 0.226 -2.734 1.00 93.06 185 LEU A CA 1
ATOM 1500 C C . LEU A 1 185 ? 3.281 0.990 -1.536 1.00 93.06 185 LEU A C 1
ATOM 1502 O O . LEU A 1 185 ? 3.841 0.906 -0.443 1.00 93.06 185 LEU A O 1
ATOM 1506 N N . TYR A 1 186 ? 2.189 1.734 -1.727 1.00 94.00 186 TYR A N 1
ATOM 1507 C CA . TYR A 1 186 ? 1.586 2.484 -0.632 1.00 94.00 186 TYR A CA 1
ATOM 1508 C C . TYR A 1 186 ? 1.086 1.563 0.467 1.00 94.00 186 TYR A C 1
ATOM 1510 O O . TYR A 1 186 ? 1.442 1.774 1.624 1.00 94.00 186 TYR A O 1
ATOM 1518 N N . ARG A 1 187 ? 0.343 0.509 0.120 1.00 94.75 187 ARG A N 1
ATOM 1519 C CA . ARG A 1 187 ? -0.135 -0.471 1.100 1.00 94.75 187 ARG A CA 1
ATOM 1520 C C . ARG A 1 187 ? 1.015 -1.049 1.932 1.00 94.75 187 ARG A C 1
ATOM 1522 O O . ARG A 1 187 ? 0.931 -1.050 3.155 1.00 94.75 187 ARG A O 1
ATOM 1529 N N . GLU A 1 188 ? 2.090 -1.482 1.279 1.00 93.69 188 GLU A N 1
ATOM 1530 C CA . GLU A 1 188 ? 3.240 -2.132 1.926 1.00 93.69 188 GLU A CA 1
ATOM 1531 C C . GLU A 1 188 ? 4.065 -1.151 2.779 1.00 93.69 188 GLU A C 1
ATOM 1533 O O . GLU A 1 188 ? 4.493 -1.478 3.892 1.00 93.69 188 GLU A O 1
ATOM 1538 N N . THR A 1 189 ? 4.219 0.089 2.306 1.00 91.06 189 THR A N 1
ATOM 1539 C CA . THR A 1 189 ? 4.922 1.152 3.041 1.00 91.06 189 THR A CA 1
ATOM 1540 C C . THR A 1 189 ? 4.132 1.596 4.274 1.00 91.06 189 THR A C 1
ATOM 1542 O O . THR A 1 189 ? 4.722 1.783 5.338 1.00 91.06 189 THR A O 1
ATOM 1545 N N . PHE A 1 190 ? 2.802 1.722 4.172 1.00 92.38 190 PHE A N 1
ATOM 1546 C CA . PHE A 1 190 ? 1.943 2.072 5.311 1.00 92.38 190 PHE A CA 1
ATOM 1547 C C . PHE A 1 190 ? 1.883 0.964 6.365 1.00 92.38 190 PHE A C 1
ATOM 1549 O O . PHE A 1 190 ? 1.793 1.271 7.549 1.00 92.38 190 PHE A O 1
ATOM 1556 N N . SER A 1 191 ? 2.012 -0.305 5.965 1.00 92.06 191 SER A N 1
ATOM 1557 C CA . SER A 1 191 ? 2.182 -1.419 6.908 1.00 92.06 191 SER A CA 1
ATOM 1558 C C . SER A 1 191 ? 3.586 -1.523 7.519 1.00 92.06 191 SER A C 1
ATOM 1560 O O . SER A 1 191 ? 3.819 -2.396 8.347 1.00 92.06 191 SER A O 1
ATOM 1562 N N . GLY A 1 192 ? 4.535 -0.666 7.121 1.00 91.44 192 GLY A N 1
ATOM 1563 C CA . GLY A 1 192 ? 5.894 -0.667 7.670 1.00 91.44 192 GLY A CA 1
ATOM 1564 C C . GLY A 1 192 ? 6.767 -1.842 7.213 1.00 91.44 192 GLY A C 1
ATOM 1565 O O . GLY A 1 192 ? 7.690 -2.219 7.931 1.00 91.44 192 GLY A O 1
ATOM 1566 N N . MET A 1 193 ? 6.506 -2.429 6.037 1.00 92.38 193 MET A N 1
ATOM 1567 C CA . MET A 1 193 ? 7.267 -3.591 5.545 1.00 92.38 193 MET A CA 1
ATOM 1568 C C . MET A 1 193 ? 8.688 -3.227 5.088 1.00 92.38 193 MET A C 1
ATOM 1570 O O . MET A 1 193 ? 9.637 -3.953 5.375 1.00 92.38 193 MET A O 1
ATOM 1574 N N . TYR A 1 194 ? 8.844 -2.110 4.373 1.00 93.75 194 TYR A N 1
ATOM 1575 C CA . TYR A 1 194 ? 10.131 -1.621 3.871 1.00 93.75 194 TYR A CA 1
ATOM 1576 C C . TYR A 1 194 ? 10.104 -0.101 3.642 1.00 93.75 194 TYR A C 1
ATOM 1578 O O . TYR A 1 194 ? 9.044 0.528 3.610 1.00 93.75 194 TYR A O 1
ATOM 1586 N N . SER A 1 195 ? 11.282 0.501 3.470 1.00 92.94 195 SER A N 1
ATOM 1587 C CA . SER A 1 195 ? 11.440 1.928 3.178 1.00 92.94 195 SER A CA 1
ATOM 1588 C C . SER A 1 195 ? 11.202 2.274 1.704 1.00 92.94 195 SER A C 1
ATOM 1590 O O . SER A 1 195 ? 11.543 1.515 0.798 1.00 92.94 195 SER A O 1
ATOM 1592 N N . PHE A 1 196 ? 10.700 3.482 1.445 1.00 92.25 196 PHE A N 1
ATOM 1593 C CA . PHE A 1 196 ? 10.502 3.987 0.080 1.00 92.25 196 PHE A CA 1
ATOM 1594 C C . PHE A 1 196 ? 11.799 3.998 -0.756 1.00 92.25 196 PHE A C 1
ATOM 1596 O O . PHE A 1 196 ? 11.767 3.749 -1.963 1.00 92.25 196 PHE A O 1
ATOM 1603 N N . TRP A 1 197 ? 12.945 4.238 -0.110 1.00 92.62 197 TRP A N 1
ATOM 1604 C CA . TRP A 1 197 ? 14.259 4.222 -0.752 1.00 92.62 197 TRP A CA 1
ATOM 1605 C C . TRP A 1 197 ? 14.623 2.840 -1.289 1.00 92.62 197 TRP A C 1
ATOM 1607 O O . TRP A 1 197 ? 15.036 2.739 -2.441 1.00 92.62 197 TRP A O 1
ATOM 1617 N N . ALA A 1 198 ? 14.404 1.780 -0.500 1.00 93.94 198 ALA A N 1
ATOM 1618 C CA . ALA A 1 198 ? 14.674 0.409 -0.929 1.00 93.94 198 ALA A CA 1
ATOM 1619 C C . ALA A 1 198 ? 13.918 0.073 -2.223 1.00 93.94 198 ALA A C 1
ATOM 1621 O O . ALA A 1 198 ? 14.528 -0.375 -3.187 1.00 93.94 198 ALA A O 1
ATOM 1622 N N . TYR A 1 199 ? 12.622 0.394 -2.285 1.00 93.75 199 TYR A N 1
ATOM 1623 C CA . TYR A 1 199 ? 11.819 0.206 -3.495 1.00 93.75 199 TYR A CA 1
ATOM 1624 C C . TYR A 1 199 ? 12.319 1.038 -4.682 1.00 93.75 199 TYR A C 1
ATOM 1626 O O . TYR A 1 199 ? 12.401 0.525 -5.799 1.00 93.75 199 TYR A O 1
ATOM 1634 N N . SER A 1 200 ? 12.631 2.316 -4.453 1.00 92.69 200 SER A N 1
ATOM 1635 C CA . SER A 1 200 ? 13.003 3.251 -5.522 1.00 92.69 200 SER A CA 1
ATOM 1636 C C . SER A 1 200 ? 14.314 2.850 -6.190 1.00 92.69 200 SER A C 1
ATOM 1638 O O . SER A 1 200 ? 14.387 2.817 -7.417 1.00 92.69 200 SER A O 1
ATOM 1640 N N . PHE A 1 201 ? 15.327 2.478 -5.402 1.00 94.25 201 PHE A N 1
ATOM 1641 C CA . PHE A 1 201 ? 16.599 2.007 -5.947 1.00 94.25 201 PHE A CA 1
ATOM 1642 C C . PHE A 1 201 ? 16.439 0.693 -6.710 1.00 94.25 201 PHE A C 1
ATOM 1644 O O . PHE A 1 201 ? 16.983 0.563 -7.805 1.00 94.25 201 PHE A O 1
ATOM 1651 N N . SER A 1 202 ? 15.655 -0.254 -6.183 1.00 93.38 202 SER A N 1
ATOM 1652 C CA . SER A 1 202 ? 15.371 -1.499 -6.902 1.00 93.38 202 SER A CA 1
ATOM 1653 C C . SER A 1 202 ? 14.693 -1.215 -8.246 1.00 93.38 202 SER A C 1
ATOM 1655 O O . SER A 1 202 ? 15.063 -1.800 -9.262 1.00 93.38 202 SER A O 1
ATOM 1657 N N . GLN A 1 203 ? 13.756 -0.258 -8.270 1.00 91.69 203 GLN A N 1
ATOM 1658 C CA . GLN A 1 203 ? 12.965 0.048 -9.460 1.00 91.69 203 GLN A CA 1
ATOM 1659 C C . GLN A 1 203 ? 13.829 0.638 -10.572 1.00 91.69 203 GLN A C 1
ATOM 1661 O O . GLN A 1 203 ? 13.637 0.301 -11.741 1.00 91.69 203 GLN A O 1
ATOM 1666 N N . VAL A 1 204 ? 14.783 1.500 -10.211 1.00 90.69 204 VAL A N 1
ATOM 1667 C CA . VAL A 1 204 ? 15.762 2.060 -11.149 1.00 90.69 204 VAL A CA 1
ATOM 1668 C C . VAL A 1 204 ? 16.630 0.952 -11.740 1.00 90.69 204 VAL A C 1
ATOM 1670 O O . VAL A 1 204 ? 16.791 0.904 -12.958 1.00 90.69 204 VAL A O 1
ATOM 1673 N N . LEU A 1 205 ? 17.137 0.036 -10.909 1.00 91.06 205 LEU A N 1
ATOM 1674 C CA . LEU A 1 205 ? 18.017 -1.035 -11.376 1.00 91.06 205 LEU A CA 1
ATOM 1675 C C . LEU A 1 205 ? 17.306 -1.978 -12.357 1.00 91.06 205 LEU A C 1
ATOM 1677 O O . LEU A 1 205 ? 17.834 -2.236 -13.435 1.00 91.06 205 LEU A O 1
ATOM 1681 N N . ILE A 1 206 ? 16.074 -2.396 -12.052 1.00 89.44 206 ILE A N 1
ATOM 1682 C CA . ILE A 1 206 ? 15.282 -3.244 -12.957 1.00 89.44 206 ILE A CA 1
ATOM 1683 C C . ILE A 1 206 ? 15.003 -2.554 -14.292 1.00 89.44 206 ILE A C 1
ATOM 1685 O O . ILE A 1 206 ? 15.077 -3.188 -15.341 1.00 89.44 206 ILE A O 1
ATOM 1689 N N . ILE A 1 207 ? 14.698 -1.253 -14.281 1.00 84.06 207 ILE A N 1
ATOM 1690 C CA . ILE A 1 207 ? 14.470 -0.510 -15.527 1.00 84.06 207 ILE A CA 1
ATOM 1691 C C . ILE A 1 207 ? 15.747 -0.477 -16.376 1.00 84.06 207 ILE A C 1
ATOM 1693 O O . ILE A 1 207 ? 15.659 -0.624 -17.594 1.00 84.06 207 ILE A O 1
ATOM 1697 N N . ILE A 1 208 ? 16.919 -0.293 -15.763 1.00 84.75 208 ILE A N 1
ATOM 1698 C CA . ILE A 1 208 ? 18.203 -0.292 -16.476 1.00 84.75 208 ILE A CA 1
ATOM 1699 C C . ILE A 1 208 ? 18.482 -1.670 -17.082 1.00 84.75 208 ILE A C 1
ATOM 1701 O O . ILE A 1 208 ? 18.718 -1.750 -18.286 1.00 84.75 208 ILE A O 1
ATOM 1705 N N . GLU A 1 209 ? 18.388 -2.743 -16.293 1.00 83.06 209 GLU A N 1
ATOM 1706 C CA . GLU A 1 209 ? 18.618 -4.113 -16.776 1.00 83.06 209 GLU A CA 1
ATOM 1707 C C . GLU A 1 209 ? 17.697 -4.454 -17.952 1.00 83.06 209 GLU A C 1
ATOM 1709 O O . GLU A 1 209 ? 18.151 -4.926 -18.994 1.00 83.06 209 GLU A O 1
ATOM 1714 N N . LEU A 1 210 ? 16.410 -4.123 -17.846 1.00 75.25 210 LEU A N 1
ATOM 1715 C CA . LEU A 1 210 ? 15.434 -4.418 -18.892 1.00 75.25 210 LEU A CA 1
ATOM 1716 C C . LEU A 1 210 ? 15.640 -3.582 -20.167 1.00 75.25 210 LEU A C 1
ATOM 1718 O O . LEU A 1 210 ? 15.198 -3.988 -21.233 1.00 75.25 210 LEU A O 1
ATOM 1722 N N . ASN A 1 211 ? 16.256 -2.396 -20.072 1.00 69.88 211 ASN A N 1
ATOM 1723 C CA . ASN A 1 211 ? 16.666 -1.569 -21.221 1.00 69.88 211 ASN A CA 1
ATOM 1724 C C . ASN A 1 211 ? 17.974 -2.035 -21.874 1.00 69.88 211 ASN A C 1
ATOM 1726 O O . ASN A 1 211 ? 18.243 -1.629 -23.001 1.00 69.88 211 ASN A O 1
ATOM 1730 N N . SER A 1 212 ? 18.785 -2.829 -21.174 1.00 64.38 212 SER A N 1
ATOM 1731 C CA . SER A 1 212 ? 20.047 -3.364 -21.701 1.00 64.38 212 SER A CA 1
ATOM 1732 C C . SER A 1 212 ? 19.900 -4.684 -22.470 1.00 64.38 212 SER A C 1
ATOM 1734 O O . SER A 1 212 ? 20.842 -5.088 -23.151 1.00 64.38 212 SER A O 1
ATOM 1736 N N . LEU A 1 213 ? 18.735 -5.331 -22.353 1.00 57.56 213 LEU A N 1
ATOM 1737 C CA . LEU A 1 213 ? 18.324 -6.543 -23.072 1.00 57.56 213 LEU A CA 1
ATOM 1738 C C . LEU A 1 213 ? 17.605 -6.190 -24.379 1.00 57.56 213 LEU A C 1
ATOM 1740 O O . LEU A 1 213 ? 17.867 -6.888 -25.382 1.00 57.56 213 LEU A O 1
#

InterPro domains:
  IPR013525 ABC-2 type transporter, transmembrane domain [PF01061] (101-208)

Foldseek 3Di:
DDPVPFDLDDDDCDDVSVVVQVVQVVDPPQDHDDPPDDPVVSVCVCQDPVNCVVSVHDSSVVCCPDPRVVVVVVVCVVVVDDDVPDDPDDDPDLEPDDLVVLLVVLLVVVLVVVVVCVVLLVVVVVVVVVLVVVLCVVCPCLVVDDPDPVSVVVVVVSVVVSVVVVVVVLVVSCVVVCVVCVVVVVVCVVVSHHDPVSNVVSVVVSSVVSVVD

Organism: Aquilegia coerulea (NCBI:txid218851)

Radius of gyration: 32.65 Å; chains: 1; bounding box: 69×40×88 Å

Sequence (213 aa):
MKRGGQIIYSGPIGQHSSKLIEYFQGISGVPKIRDNYNPATWMLEITAPSVEDQLCVNFAQHYRDSLLHENNKKLVKQLSIPAPSSRDLHFPTRFPQNGWEQYKACLWKQNLSYWRSPRYNLVRVLFMTFASVLVGALYWQKGKKINNEQDLLNILGSIYVLIQFLGANSCTSVLPFIARERIVLYRETFSGMYSFWAYSFSQVLIIIELNSL